Protein AF-A0A6I2QSF2-F1 (afdb_monomer_lite)

Foldseek 3Di:
DKAKAFEDACLQPQFPLLQLVVQRHQAYAYEQWECPPNIDGGPCRVRCLVNCVVNNRFYHYEYHALLSLVSSLVSVLVSLVLHFGLAAYEYEDEPVSCVPPDDALVSVQVSRLSNQVSVVVSQTQYAYEYEQVCVVPRHDCVSRLVHAYAYEDQDPDDPHPHDHQKYQNDQQDAGPRTHRGPVNHTGMMIGNDSSNVVCCVSCGRVNPDPDPPPPDDDPVRVVVVVVVDQAEAEEEAPVLVVLSVVVCVLNVHHYDYLQVLDPCVVVDDPRHAYEYEADDEDDSDPNDRDTHPPHQFYHYSVCSVVCSVPVVVGGDDD

Sequence (318 aa):
MKIVGVDVSKYNGYPDWEKAKQSGVQFAILRLGSGYNGGYVDKTFEYNYRECKKAGIGVGVYVASYLNISSEIDMTLKALKGKQLEYPVYFDIEDFSLGGRSYTNTQLTNYAVRYCSEVERAGYYVGIYSNKAFLDSRLYWERIKKYDIWIAHWNKGVNYAGKYGMHQYTNKGQWRGIPSTGEGGVDTNWCFVDYPGLMKKLELNGYKKPKEEVKGLTKMEEEKLLDEIKQTVVTYEDRDYDKAVKIAKQHRAVLVPAELNMDFGKMKRSKDTIIGIGDKTGKIEGENFGITGYCDYLVSADKVDEFLKDRSKFLRRK

Radius of gyration: 24.23 Å; chains: 1; bounding box: 55×54×69 Å

pLDDT: mean 85.92, std 16.32, range [33.22, 98.94]

Secondary structure (DSSP, 8-state):
--EEEEEE-GGG-S--HHHHHHTT--EEEEEEEE-GGG-EE-TTHHHHHHHHHHTT-EEEEEEE--S-HHHHHHHHHHHHTT---SS-EEEE-SHHHHTT----HHHHHHHHHHHHHHHHHTT--EEEEEEHHHHHHTS-HHHHTTSEEEEE-SSSS---SS--SEEEEEEEE--TT----TTSSEEEEEE-S-HHHHHHHHT-TT-SPPP----PPPHHHHHHHHHH---EEEEE-GGGHHHHHHHHHHHTPEEEEGGG---HHHH--TT-EEEEESS-EE---TT---EETT-SEEE-GGGHHHHHH-GGGGBPP-

Structure (mmCIF, N/CA/C/O backbone):
data_AF-A0A6I2QSF2-F1
#
_entry.id   AF-A0A6I2QSF2-F1
#
loop_
_atom_site.group_PDB
_atom_site.id
_atom_site.type_symbol
_atom_site.label_atom_id
_atom_site.label_alt_id
_atom_site.label_comp_id
_atom_site.label_asym_id
_atom_site.label_entity_id
_atom_site.label_seq_id
_atom_site.pdbx_PDB_ins_code
_atom_site.Cartn_x
_atom_site.Cartn_y
_atom_site.Cartn_z
_atom_site.occupancy
_atom_site.B_iso_or_equiv
_atom_site.auth_seq_id
_atom_site.auth_comp_id
_atom_site.auth_asym_id
_atom_site.auth_atom_id
_atom_site.pdbx_PDB_model_num
ATOM 1 N N . MET A 1 1 ? 1.579 -22.281 -3.887 1.00 60.62 1 MET A N 1
ATOM 2 C CA . MET A 1 1 ? 1.485 -21.995 -5.337 1.00 60.62 1 MET A CA 1
ATOM 3 C C . MET A 1 1 ? 2.172 -20.664 -5.588 1.00 60.62 1 MET A C 1
ATOM 5 O O . MET A 1 1 ? 2.011 -19.777 -4.765 1.00 60.62 1 MET A O 1
ATOM 9 N N . LYS A 1 2 ? 2.979 -20.544 -6.646 1.00 82.88 2 LYS A N 1
ATOM 10 C CA . LYS A 1 2 ? 3.700 -19.312 -6.994 1.00 82.88 2 LYS A CA 1
ATOM 11 C C . LYS A 1 2 ? 2.969 -18.647 -8.153 1.00 82.88 2 LYS A C 1
ATOM 13 O O . LYS A 1 2 ? 2.933 -19.212 -9.241 1.00 82.88 2 LYS A O 1
ATOM 18 N N . ILE A 1 3 ? 2.360 -17.495 -7.902 1.00 95.06 3 ILE A N 1
ATOM 19 C CA . ILE A 1 3 ? 1.566 -16.763 -8.895 1.00 95.06 3 ILE A CA 1
ATOM 20 C C . ILE A 1 3 ? 2.392 -15.584 -9.402 1.00 95.06 3 ILE A C 1
ATOM 22 O O . ILE A 1 3 ? 3.096 -14.949 -8.617 1.00 95.06 3 ILE A O 1
ATOM 26 N N . VAL A 1 4 ? 2.315 -15.301 -10.702 1.00 97.88 4 VAL A N 1
ATOM 27 C CA . VAL A 1 4 ? 3.026 -14.178 -11.323 1.00 97.88 4 VAL A CA 1
ATOM 28 C C . VAL A 1 4 ? 2.064 -13.030 -11.595 1.00 97.88 4 VAL A C 1
ATOM 30 O O . VAL A 1 4 ? 0.967 -13.235 -12.120 1.00 97.88 4 VAL A O 1
ATOM 33 N N . GLY A 1 5 ? 2.487 -11.824 -11.246 1.00 98.50 5 GLY A N 1
ATOM 34 C CA . GLY A 1 5 ? 1.760 -10.596 -11.519 1.00 98.50 5 GLY A CA 1
ATOM 35 C C . GLY A 1 5 ? 2.712 -9.449 -11.797 1.00 98.50 5 GLY A C 1
ATOM 36 O O . GLY A 1 5 ? 3.932 -9.620 -11.791 1.00 98.50 5 GLY A O 1
ATOM 37 N N . VAL A 1 6 ? 2.140 -8.281 -12.036 1.00 98.88 6 VAL A N 1
ATOM 38 C CA . VAL A 1 6 ? 2.878 -7.051 -12.334 1.00 98.88 6 VAL A CA 1
ATOM 39 C C . VAL A 1 6 ? 2.450 -5.941 -11.394 1.00 98.88 6 VAL A C 1
ATOM 41 O O . VAL A 1 6 ? 1.387 -6.017 -10.778 1.00 98.88 6 VAL A O 1
ATOM 44 N N . ASP A 1 7 ? 3.249 -4.898 -11.302 1.00 98.88 7 ASP A N 1
ATOM 45 C CA . ASP A 1 7 ? 2.798 -3.621 -10.778 1.00 98.88 7 ASP A CA 1
ATOM 46 C C . ASP A 1 7 ? 3.029 -2.532 -11.820 1.00 98.88 7 ASP A C 1
ATOM 48 O O . ASP A 1 7 ? 3.977 -2.579 -12.602 1.00 98.88 7 ASP A O 1
ATOM 52 N N . VAL A 1 8 ? 2.056 -1.628 -11.945 1.00 98.81 8 VAL A N 1
ATOM 53 C CA . VAL A 1 8 ? 2.030 -0.651 -13.038 1.00 98.81 8 VAL A CA 1
ATOM 54 C C . VAL A 1 8 ? 1.534 0.704 -12.570 1.00 98.81 8 VAL A C 1
ATOM 56 O O . VAL A 1 8 ? 0.783 0.833 -11.601 1.00 98.81 8 VAL A O 1
ATOM 59 N N . SER A 1 9 ? 1.923 1.733 -13.310 1.00 98.56 9 SER A N 1
ATOM 60 C CA . SER A 1 9 ? 1.520 3.116 -13.073 1.00 98.56 9 SER A CA 1
ATOM 61 C C . SER A 1 9 ? 1.310 3.861 -14.391 1.00 98.56 9 SER A C 1
ATOM 63 O O . SER A 1 9 ? 1.404 3.273 -15.471 1.00 98.56 9 SER A O 1
ATOM 65 N N . LYS A 1 10 ? 1.144 5.191 -14.325 1.00 98.25 10 LYS A N 1
ATOM 66 C CA . LYS A 1 10 ? 1.130 6.050 -15.520 1.00 98.25 10 LYS A CA 1
ATOM 67 C C . LYS A 1 10 ? 2.315 5.852 -16.469 1.00 98.25 10 LYS A C 1
ATOM 69 O O . LYS A 1 10 ? 2.206 6.225 -17.634 1.00 98.25 10 LYS A O 1
ATOM 74 N N . TYR A 1 11 ? 3.440 5.325 -15.981 1.00 98.19 11 TYR A N 1
ATOM 75 C CA . TYR A 1 11 ? 4.639 5.095 -16.787 1.00 98.19 11 TYR A CA 1
ATOM 76 C C . TYR A 1 11 ? 4.518 3.891 -17.727 1.00 98.19 11 TYR A C 1
ATOM 78 O O . TYR A 1 11 ? 5.253 3.825 -18.705 1.00 98.19 11 TYR A O 1
ATOM 86 N N . ASN A 1 12 ? 3.558 2.995 -17.489 1.00 98.50 12 ASN A N 1
ATOM 87 C CA . ASN A 1 12 ? 3.233 1.881 -18.382 1.00 98.50 12 ASN A CA 1
ATOM 88 C C . ASN A 1 12 ? 2.137 2.250 -19.401 1.00 98.50 12 ASN A C 1
ATOM 90 O O . ASN A 1 12 ? 1.711 1.409 -20.187 1.00 98.50 12 ASN A O 1
ATOM 94 N N . GLY A 1 13 ? 1.652 3.498 -19.398 1.00 97.69 13 GLY A N 1
ATOM 95 C CA . GLY A 1 13 ? 0.603 3.960 -20.306 1.00 97.69 13 GLY A CA 1
ATOM 96 C C . GLY A 1 13 ? -0.742 3.269 -20.063 1.00 97.69 13 GLY A C 1
ATOM 97 O O . GLY A 1 13 ? -1.233 3.242 -18.937 1.00 97.69 13 GLY A O 1
ATOM 98 N N . TYR A 1 14 ? -1.345 2.744 -21.131 1.00 98.25 14 TYR A N 1
ATOM 99 C CA . TYR A 1 14 ? -2.642 2.062 -21.111 1.00 98.25 14 TYR A CA 1
ATOM 100 C C . TYR A 1 14 ? -2.475 0.614 -21.601 1.00 98.25 14 TYR A C 1
ATOM 102 O O . TYR A 1 14 ? -2.535 0.377 -22.810 1.00 98.25 14 TYR A O 1
ATOM 110 N N . PRO A 1 15 ? -2.202 -0.344 -20.696 1.00 98.56 15 PRO A N 1
ATOM 111 C CA . PRO A 1 15 ? -2.007 -1.743 -21.054 1.00 98.56 15 PRO A CA 1
ATOM 112 C C . PRO A 1 15 ? -3.254 -2.414 -21.643 1.00 98.56 15 PRO A C 1
ATOM 114 O O . PRO A 1 15 ? -4.373 -2.204 -21.183 1.00 98.56 15 PRO A O 1
ATOM 117 N N . ASP A 1 16 ? -3.038 -3.305 -22.607 1.00 98.69 16 ASP A N 1
ATOM 118 C CA . ASP A 1 16 ? -4.024 -4.279 -23.076 1.00 98.69 16 ASP A CA 1
ATOM 119 C C . ASP A 1 16 ? -4.045 -5.471 -22.106 1.00 98.69 16 ASP A C 1
ATOM 121 O O . ASP A 1 16 ? -3.240 -6.405 -22.199 1.00 98.69 16 ASP A O 1
ATOM 125 N N . TRP A 1 17 ? -4.949 -5.400 -21.130 1.00 98.69 17 TRP A N 1
ATOM 126 C CA . TRP A 1 17 ? -5.026 -6.362 -20.033 1.00 98.69 17 TRP A CA 1
ATOM 127 C C . TRP A 1 17 ? -5.503 -7.757 -20.454 1.00 98.69 17 TRP A C 1
ATOM 129 O O . TRP A 1 17 ? -5.126 -8.739 -19.815 1.00 98.69 17 TRP A O 1
ATOM 139 N N . GLU A 1 18 ? -6.242 -7.879 -21.558 1.00 98.44 18 GLU A N 1
ATOM 140 C CA . GLU A 1 18 ? -6.610 -9.182 -22.128 1.00 98.44 18 GLU A CA 1
ATOM 141 C C . GLU A 1 18 ? -5.374 -9.894 -22.686 1.00 98.44 18 GLU A C 1
ATOM 143 O O . GLU A 1 18 ? -5.120 -11.063 -22.379 1.00 98.44 18 GLU A O 1
ATOM 148 N N . LYS A 1 19 ? -4.531 -9.176 -23.443 1.00 98.56 19 LYS A N 1
ATOM 149 C CA . LYS A 1 19 ? -3.238 -9.719 -23.892 1.00 98.56 19 LYS A CA 1
ATOM 150 C C . LYS A 1 19 ? -2.309 -10.018 -22.718 1.00 98.56 19 LYS A C 1
ATOM 152 O O . LYS A 1 19 ? -1.636 -11.052 -22.733 1.00 98.56 19 LYS A O 1
ATOM 157 N N . ALA A 1 20 ? -2.306 -9.167 -21.691 1.00 98.50 20 ALA A N 1
ATOM 158 C CA . ALA A 1 20 ? -1.519 -9.399 -20.484 1.00 98.50 20 ALA A CA 1
ATOM 159 C C . ALA A 1 20 ? -1.943 -10.701 -19.790 1.00 98.50 20 ALA A C 1
ATOM 161 O O . ALA A 1 20 ? -1.090 -11.548 -19.502 1.00 98.50 20 ALA A O 1
ATOM 162 N N . LYS A 1 21 ? -3.254 -10.916 -19.613 1.00 98.25 21 LYS A N 1
ATOM 163 C CA . LYS A 1 21 ? -3.820 -12.153 -19.060 1.00 98.25 21 LYS A CA 1
ATOM 164 C C . LYS A 1 21 ? -3.386 -13.376 -19.863 1.00 98.25 21 LYS A C 1
ATOM 166 O O . LYS A 1 21 ? -2.877 -14.335 -19.288 1.00 98.25 21 LYS A O 1
ATOM 171 N N . GLN A 1 22 ? -3.526 -13.319 -21.189 1.00 98.06 22 GLN A N 1
ATOM 172 C CA . GLN A 1 22 ? -3.119 -14.397 -22.099 1.00 98.06 22 GLN A CA 1
ATOM 173 C C . GLN A 1 22 ? -1.613 -14.683 -22.038 1.00 98.06 22 GLN A C 1
ATOM 175 O O . GLN A 1 22 ? -1.192 -15.815 -22.259 1.00 98.06 22 GLN A O 1
ATOM 180 N N . SER A 1 23 ? -0.796 -13.677 -21.715 1.00 97.06 23 SER A N 1
ATOM 181 C CA . SER A 1 23 ? 0.648 -13.844 -21.529 1.00 97.06 23 SER A CA 1
ATOM 182 C C . SER A 1 23 ? 1.053 -14.410 -20.163 1.00 97.06 23 SER A C 1
ATOM 184 O O . SER A 1 23 ? 2.227 -14.704 -19.967 1.00 97.06 23 SER A O 1
ATOM 186 N N . GLY A 1 24 ? 0.102 -14.609 -19.241 1.00 97.12 24 GLY A N 1
ATOM 187 C CA . GLY A 1 24 ? 0.328 -15.248 -17.941 1.00 97.12 24 GLY A CA 1
ATOM 188 C C . GLY A 1 24 ? 0.254 -14.316 -16.728 1.00 97.12 24 GLY A C 1
ATOM 189 O O . GLY A 1 24 ? 0.499 -14.774 -15.609 1.00 97.12 24 GLY A O 1
ATOM 190 N N . VAL A 1 25 ? -0.104 -13.039 -16.909 1.00 98.44 25 VAL A N 1
ATOM 191 C CA . VAL A 1 25 ? -0.331 -12.105 -15.792 1.00 98.44 25 VAL A CA 1
ATOM 192 C C . VAL A 1 25 ? -1.600 -12.505 -15.038 1.00 98.44 25 VAL A C 1
ATOM 194 O O . VAL A 1 25 ? -2.690 -12.542 -15.608 1.00 98.44 25 VAL A O 1
ATOM 197 N N . GLN A 1 26 ? -1.480 -12.812 -13.745 1.00 98.50 26 GLN A N 1
ATOM 198 C CA . GLN A 1 26 ? -2.606 -13.292 -12.931 1.00 98.50 26 GLN A CA 1
ATOM 199 C C . GLN A 1 26 ? -3.158 -12.231 -11.973 1.00 98.50 26 GLN A C 1
ATOM 201 O O . GLN A 1 26 ? -4.352 -12.254 -11.666 1.00 98.50 26 GLN A O 1
ATOM 206 N N . PHE A 1 27 ? -2.319 -11.289 -11.545 1.00 98.81 27 PHE A N 1
ATOM 207 C CA . PHE A 1 27 ? -2.711 -10.142 -10.729 1.00 98.81 27 PHE A CA 1
ATOM 208 C C . PHE A 1 27 ? -1.936 -8.886 -11.123 1.00 98.81 27 PHE A C 1
ATOM 210 O O . PHE A 1 27 ? -0.876 -8.974 -11.750 1.00 98.81 27 PHE A O 1
ATOM 217 N N . ALA A 1 28 ? -2.461 -7.732 -10.720 1.00 98.88 28 ALA A N 1
ATOM 218 C CA . ALA A 1 28 ? -1.808 -6.445 -10.874 1.00 98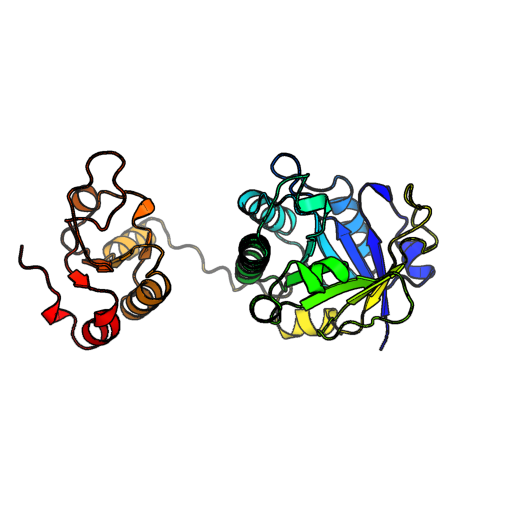.88 28 ALA A CA 1
ATOM 219 C C . ALA A 1 28 ? -1.921 -5.609 -9.592 1.00 98.88 28 ALA A C 1
ATOM 221 O O . ALA A 1 28 ? -3.019 -5.456 -9.050 1.00 98.88 28 ALA A O 1
ATOM 222 N N . ILE A 1 29 ? -0.802 -5.046 -9.127 1.00 98.94 29 ILE A N 1
ATOM 223 C CA . ILE A 1 29 ? -0.794 -4.016 -8.080 1.00 98.94 29 ILE A CA 1
ATOM 224 C C . ILE A 1 29 ? -0.691 -2.652 -8.764 1.00 98.94 29 ILE A C 1
ATOM 226 O O . ILE A 1 29 ? 0.321 -2.294 -9.357 1.00 98.94 29 ILE A O 1
ATOM 230 N N . LEU A 1 30 ? -1.789 -1.905 -8.766 1.00 98.94 30 LEU A N 1
ATOM 231 C CA . LEU A 1 30 ? -1.917 -0.675 -9.542 1.00 98.94 30 LEU A CA 1
ATOM 232 C C . LEU A 1 30 ? -1.499 0.529 -8.705 1.00 98.94 30 LEU A C 1
ATOM 234 O O . LEU A 1 30 ? -1.946 0.658 -7.564 1.00 98.94 30 LEU A O 1
ATOM 238 N N . ARG A 1 31 ? -0.737 1.473 -9.264 1.00 98.88 31 ARG A N 1
ATOM 239 C CA . ARG A 1 31 ? -0.550 2.749 -8.570 1.00 98.88 31 ARG A CA 1
ATOM 240 C C . ARG A 1 31 ? -1.895 3.448 -8.461 1.00 98.88 31 ARG A C 1
ATOM 242 O O . ARG A 1 31 ? -2.446 3.878 -9.471 1.00 98.88 31 ARG A O 1
ATOM 249 N N . LEU A 1 32 ? -2.405 3.581 -7.241 1.00 98.88 32 LEU A N 1
ATOM 250 C CA . LEU A 1 32 ? -3.598 4.369 -6.957 1.00 98.88 32 LEU A CA 1
ATOM 251 C C . LEU A 1 32 ? -3.277 5.850 -7.065 1.00 98.88 32 LEU A C 1
ATOM 253 O O . LEU A 1 32 ? -4.036 6.617 -7.647 1.00 98.88 32 LEU A O 1
ATOM 257 N N . GLY A 1 33 ? -2.132 6.254 -6.527 1.00 98.50 33 GLY A N 1
ATOM 258 C CA . GLY A 1 33 ? -1.722 7.644 -6.507 1.00 98.50 33 GLY A CA 1
ATOM 259 C C . GLY A 1 33 ? -0.326 7.834 -5.946 1.00 98.50 33 GLY A C 1
ATOM 260 O O . GLY A 1 33 ? 0.394 6.877 -5.656 1.00 98.50 33 GLY A O 1
ATOM 261 N N . SER A 1 34 ? 0.056 9.094 -5.808 1.00 98.00 34 SER A N 1
ATOM 262 C CA . SER A 1 34 ? 1.312 9.497 -5.193 1.00 98.00 34 SER A CA 1
ATOM 263 C C . SER A 1 34 ? 1.060 10.625 -4.213 1.00 98.00 34 SER A C 1
ATOM 265 O O . SER A 1 34 ? 0.278 11.520 -4.508 1.00 98.00 34 SER A O 1
ATOM 267 N N . GLY A 1 35 ? 1.764 10.609 -3.083 1.00 94.56 35 GLY A N 1
ATOM 268 C CA . GLY A 1 35 ? 1.745 11.688 -2.097 1.00 94.56 35 GLY A CA 1
ATOM 269 C C . GLY A 1 35 ? 2.480 12.959 -2.514 1.00 94.56 35 GLY A C 1
ATOM 270 O O . GLY A 1 35 ? 2.508 13.928 -1.756 1.00 94.56 35 GLY A O 1
ATOM 271 N N . TYR A 1 36 ? 3.115 12.976 -3.687 1.00 93.12 36 TYR A N 1
ATOM 272 C CA . TYR A 1 36 ? 3.864 14.131 -4.172 1.00 93.12 36 TYR A CA 1
ATOM 273 C C . TYR A 1 36 ? 2.970 15.378 -4.294 1.00 93.12 36 TYR A C 1
ATOM 275 O O . TYR A 1 36 ? 1.814 15.278 -4.704 1.00 93.12 36 TYR A O 1
ATOM 283 N N . ASN A 1 37 ? 3.507 16.551 -3.933 1.00 88.00 37 ASN A N 1
ATOM 284 C CA . ASN A 1 37 ? 2.804 17.844 -3.936 1.00 88.00 37 ASN A CA 1
ATOM 285 C C . ASN A 1 37 ? 1.415 17.820 -3.269 1.00 88.00 37 ASN A C 1
ATOM 287 O O . ASN A 1 37 ? 0.465 18.412 -3.772 1.00 88.00 37 ASN A O 1
ATOM 291 N N . GLY A 1 38 ? 1.293 17.131 -2.133 1.00 80.62 38 GLY A N 1
ATOM 292 C CA . GLY A 1 38 ? 0.043 17.083 -1.373 1.00 80.62 38 GLY A CA 1
ATOM 293 C C . GLY A 1 38 ? -0.922 15.977 -1.798 1.00 80.62 38 GLY A C 1
ATOM 294 O O . GLY A 1 38 ? -1.955 15.833 -1.155 1.00 80.62 38 GLY A O 1
ATOM 295 N N . GLY A 1 39 ? -0.570 15.137 -2.772 1.00 91.25 39 GLY A N 1
ATOM 296 C CA . GLY A 1 39 ? -1.334 13.937 -3.112 1.00 91.25 39 GLY A CA 1
ATOM 297 C C . GLY A 1 39 ? -2.140 14.063 -4.404 1.00 91.25 39 GLY A C 1
ATOM 298 O O . GLY A 1 39 ? -2.865 15.034 -4.603 1.00 91.25 39 GLY A O 1
ATOM 299 N N . TYR A 1 40 ? -2.048 13.062 -5.281 1.00 96.31 40 TYR A N 1
ATOM 300 C CA . TYR A 1 40 ? -2.887 12.951 -6.476 1.00 96.31 40 TYR A CA 1
ATOM 301 C C . TYR A 1 40 ? -3.118 11.495 -6.897 1.00 96.31 40 TYR A C 1
ATOM 303 O O . TYR A 1 40 ? -2.231 10.645 -6.781 1.00 96.31 40 TYR A O 1
ATOM 311 N N . VAL A 1 41 ? -4.302 11.224 -7.454 1.00 98.44 41 VAL A N 1
ATOM 312 C CA . VAL A 1 41 ? -4.648 9.921 -8.044 1.00 98.44 41 VAL A CA 1
ATOM 313 C C . VAL A 1 41 ? -3.903 9.745 -9.367 1.00 98.44 41 VAL A C 1
ATOM 315 O O . VAL A 1 41 ? -3.848 10.661 -10.192 1.00 98.44 41 VAL A O 1
ATOM 318 N N . ASP A 1 42 ? -3.313 8.572 -9.586 1.00 98.69 42 ASP A N 1
ATOM 319 C CA . ASP A 1 42 ? -2.629 8.258 -10.837 1.00 98.69 42 ASP A CA 1
ATOM 320 C C . ASP A 1 42 ? -3.632 8.292 -11.998 1.00 98.69 42 ASP A C 1
ATOM 322 O O . ASP A 1 42 ? -4.663 7.622 -11.972 1.00 98.69 42 ASP A O 1
ATOM 326 N N . LYS A 1 43 ? -3.316 9.051 -13.053 1.00 98.44 43 LYS A N 1
ATOM 327 C CA . LYS A 1 43 ? -4.205 9.242 -14.212 1.00 98.44 43 LYS A CA 1
ATOM 328 C C . LYS A 1 43 ? -4.618 7.943 -14.921 1.00 98.44 43 LYS A C 1
ATOM 330 O O . LYS A 1 43 ? -5.590 7.946 -15.666 1.00 98.44 43 LYS A O 1
ATOM 335 N N . THR A 1 44 ? -3.876 6.852 -14.727 1.00 98.56 44 THR A N 1
ATOM 336 C CA . THR A 1 44 ? -4.162 5.537 -15.320 1.00 98.56 44 THR A CA 1
ATOM 337 C C . THR A 1 44 ? -4.883 4.587 -14.367 1.00 98.56 44 THR A C 1
ATOM 339 O O . THR A 1 44 ? -5.345 3.538 -14.813 1.00 98.56 44 THR A O 1
ATOM 342 N N . PHE A 1 45 ? -5.031 4.942 -13.084 1.00 98.81 45 PHE A N 1
ATOM 343 C CA . PHE A 1 45 ? -5.600 4.068 -12.056 1.00 98.81 45 PHE A CA 1
ATOM 344 C C . PHE A 1 45 ? -6.991 3.549 -12.432 1.00 98.81 45 PHE A C 1
ATOM 346 O O . PHE A 1 45 ? -7.203 2.341 -12.457 1.00 98.81 45 PHE A O 1
ATOM 353 N N . GLU A 1 46 ? -7.922 4.437 -12.789 1.00 98.69 46 GLU A N 1
ATOM 354 C CA . GLU A 1 46 ? -9.305 4.049 -13.105 1.00 98.69 46 GLU A CA 1
ATOM 355 C C . GLU A 1 46 ? -9.409 3.175 -14.358 1.00 98.69 46 GLU A C 1
ATOM 357 O O . GLU A 1 46 ? -10.196 2.227 -14.399 1.00 98.69 46 GLU A O 1
ATOM 362 N N . TYR A 1 47 ? -8.590 3.463 -15.375 1.00 98.81 47 TYR A N 1
ATOM 363 C CA . TYR A 1 47 ? -8.497 2.614 -16.560 1.00 98.81 47 TYR A CA 1
ATOM 364 C C . TYR A 1 47 ? -7.995 1.221 -16.179 1.00 98.81 47 TYR A C 1
ATOM 366 O O . TYR A 1 47 ? -8.667 0.231 -16.458 1.00 98.81 47 TYR A O 1
ATOM 374 N N . ASN A 1 48 ? -6.851 1.148 -15.496 1.00 98.88 48 ASN A N 1
ATOM 375 C CA . ASN A 1 48 ? -6.230 -0.118 -15.129 1.00 98.88 48 ASN A CA 1
ATOM 376 C C . ASN A 1 48 ? -7.126 -0.934 -14.201 1.00 98.88 48 ASN A C 1
ATOM 378 O O . ASN A 1 48 ? -7.272 -2.133 -14.401 1.00 98.88 48 ASN A O 1
ATOM 382 N N . TYR A 1 49 ? -7.775 -0.286 -13.232 1.00 98.88 49 TYR A N 1
ATOM 383 C CA . TYR A 1 49 ? -8.735 -0.937 -12.353 1.00 98.88 49 TYR A CA 1
ATOM 384 C C . TYR A 1 49 ? -9.839 -1.593 -13.183 1.00 98.88 49 TYR A C 1
ATOM 386 O O . TYR A 1 49 ? -10.006 -2.808 -13.133 1.00 98.88 49 TYR A O 1
ATOM 394 N N . ARG A 1 50 ? -10.555 -0.814 -14.002 1.00 98.75 50 ARG A N 1
ATOM 395 C CA . ARG A 1 50 ? -11.680 -1.318 -14.798 1.00 98.75 50 ARG A CA 1
ATOM 396 C C . ARG A 1 50 ? -11.264 -2.445 -15.747 1.00 98.75 50 ARG A C 1
ATOM 398 O O . ARG A 1 50 ? -11.939 -3.472 -15.789 1.00 98.75 50 ARG A O 1
ATOM 405 N N . GLU A 1 51 ? -10.177 -2.269 -16.494 1.00 98.81 51 GLU A N 1
ATOM 406 C CA . GLU A 1 51 ? -9.752 -3.251 -17.497 1.00 98.81 51 GLU A CA 1
ATOM 407 C C . GLU A 1 51 ? -9.163 -4.523 -16.864 1.00 98.81 51 GLU A C 1
ATOM 409 O O . GLU A 1 51 ? -9.455 -5.616 -17.344 1.00 98.81 51 GLU A O 1
ATOM 414 N N . CYS A 1 52 ? -8.447 -4.436 -15.734 1.00 98.81 52 CYS A N 1
ATOM 415 C CA . CYS A 1 52 ? -8.051 -5.628 -14.972 1.00 98.81 52 CYS A CA 1
ATOM 416 C C . CYS A 1 52 ? -9.269 -6.418 -14.488 1.00 98.81 52 CYS A C 1
ATOM 418 O O . CYS A 1 52 ? -9.312 -7.641 -14.641 1.00 98.81 52 CYS A O 1
ATOM 420 N 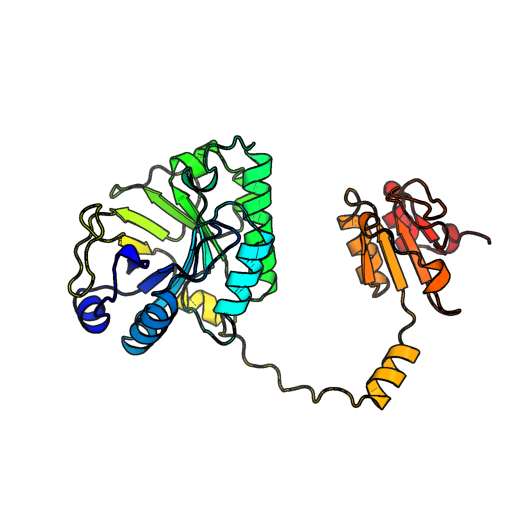N . LYS A 1 53 ? -10.274 -5.730 -13.918 1.00 98.50 53 LYS A N 1
ATOM 421 C CA . LYS A 1 53 ? -11.508 -6.381 -13.454 1.00 98.50 53 LYS A CA 1
ATOM 422 C C . LYS A 1 53 ? -12.225 -7.083 -14.608 1.00 98.50 53 LYS A C 1
ATOM 424 O O . LYS A 1 53 ? -12.677 -8.210 -14.426 1.00 98.50 53 LYS A O 1
ATOM 429 N N . LYS A 1 54 ? -12.282 -6.452 -15.786 1.00 98.50 54 LYS A N 1
ATOM 430 C CA . LYS A 1 54 ? -12.871 -7.027 -17.003 1.00 98.50 54 LYS A CA 1
ATOM 431 C C . LYS A 1 54 ? -12.119 -8.276 -17.484 1.00 98.50 54 LYS A C 1
ATOM 433 O O . LYS A 1 54 ? -12.764 -9.280 -17.759 1.00 98.50 54 LYS A O 1
ATOM 438 N N . ALA A 1 55 ? -10.787 -8.239 -17.487 1.00 98.25 55 ALA A N 1
ATOM 439 C CA . ALA A 1 55 ? -9.928 -9.353 -17.903 1.00 98.25 55 ALA A CA 1
ATOM 440 C C . ALA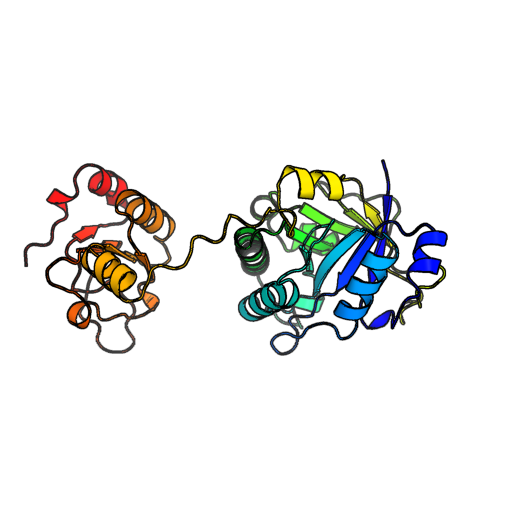 A 1 55 ? -9.794 -10.479 -16.852 1.00 98.25 55 ALA A C 1
ATOM 442 O O . ALA A 1 55 ? -9.044 -11.442 -17.040 1.00 98.25 55 ALA A O 1
ATOM 443 N N . GLY A 1 56 ? -10.464 -10.363 -15.697 1.00 97.88 56 GLY A N 1
ATOM 444 C CA . GLY A 1 56 ? -10.343 -11.333 -14.605 1.00 97.88 56 GLY A CA 1
ATOM 445 C C . GLY A 1 56 ? -8.927 -11.403 -14.016 1.00 97.88 56 GLY A C 1
ATOM 446 O O . GLY A 1 56 ? -8.455 -12.480 -13.631 1.00 97.88 56 GLY A O 1
ATOM 447 N N . ILE A 1 57 ? -8.215 -10.275 -13.994 1.00 98.69 57 ILE A N 1
ATOM 448 C CA . ILE A 1 57 ? -6.931 -10.103 -13.307 1.00 98.69 57 ILE A CA 1
ATOM 449 C C . ILE A 1 57 ? -7.225 -9.584 -11.900 1.00 98.69 57 ILE A C 1
ATOM 451 O O . ILE A 1 57 ? -7.946 -8.600 -11.735 1.00 98.69 57 ILE A O 1
ATOM 455 N N . GLY A 1 58 ? -6.684 -10.251 -10.877 1.00 98.50 58 GLY A N 1
ATOM 456 C CA . GLY A 1 58 ? -6.871 -9.815 -9.493 1.00 98.50 58 GLY A CA 1
ATOM 457 C C . GLY A 1 58 ? -6.198 -8.467 -9.242 1.00 98.50 58 GLY A C 1
ATOM 458 O O . GLY A 1 58 ? -5.072 -8.253 -9.687 1.00 98.50 58 GLY A O 1
ATOM 459 N N . VAL A 1 59 ? -6.878 -7.563 -8.536 1.00 98.88 59 VAL A N 1
ATOM 460 C CA . VAL A 1 59 ? -6.397 -6.185 -8.354 1.00 98.88 59 VAL A CA 1
ATOM 461 C C . VAL A 1 59 ? -5.999 -5.913 -6.911 1.00 98.88 59 VAL A C 1
ATOM 463 O O . VAL A 1 59 ? -6.779 -6.161 -5.993 1.00 98.88 59 VAL A O 1
ATOM 466 N N . GLY A 1 60 ? -4.805 -5.358 -6.731 1.00 98.88 60 GLY A N 1
ATOM 467 C CA . GLY A 1 60 ? -4.378 -4.636 -5.532 1.00 98.88 60 GLY A CA 1
ATOM 468 C C . GLY A 1 60 ? -3.925 -3.239 -5.919 1.00 98.88 60 GLY A C 1
ATOM 469 O O . GLY A 1 60 ? -3.928 -2.886 -7.102 1.00 98.88 60 GLY A O 1
ATOM 470 N N . VAL A 1 61 ? -3.536 -2.432 -4.938 1.00 98.94 61 VAL A N 1
ATOM 471 C CA . VAL A 1 61 ? -3.085 -1.064 -5.216 1.00 98.94 61 VAL A CA 1
ATOM 472 C C . VAL A 1 61 ? -1.898 -0.662 -4.362 1.00 98.94 61 VAL A C 1
ATOM 474 O O . VAL A 1 61 ? -1.683 -1.242 -3.303 1.00 98.94 61 VAL A O 1
ATOM 477 N N . TYR A 1 62 ? -1.170 0.367 -4.786 1.00 98.94 62 TYR A N 1
ATOM 478 C CA . TYR A 1 62 ? -0.162 1.021 -3.959 1.00 98.94 62 TYR A CA 1
ATOM 479 C C . TYR A 1 62 ? -0.246 2.548 -4.023 1.00 98.94 62 TYR A C 1
ATOM 481 O O . TYR A 1 62 ? -0.736 3.121 -5.003 1.00 98.94 62 TYR A O 1
ATOM 489 N N . VAL A 1 63 ? 0.251 3.207 -2.977 1.00 98.81 63 VAL A N 1
ATOM 490 C CA . VAL A 1 63 ? 0.449 4.661 -2.931 1.00 98.81 63 VAL A CA 1
ATOM 491 C C . VAL A 1 63 ? 1.927 4.965 -2.781 1.00 98.81 63 VAL A C 1
ATOM 493 O O . VAL A 1 63 ? 2.502 4.661 -1.740 1.00 98.81 63 VAL A O 1
ATOM 496 N N . ALA A 1 64 ? 2.506 5.603 -3.802 1.00 98.62 64 ALA A N 1
ATOM 497 C CA . ALA A 1 64 ? 3.889 6.074 -3.784 1.00 98.62 64 ALA A CA 1
ATOM 498 C C . ALA A 1 64 ? 4.016 7.260 -2.817 1.00 98.62 64 ALA A C 1
ATOM 500 O O . ALA A 1 64 ? 3.635 8.393 -3.156 1.00 98.62 64 ALA A O 1
ATOM 501 N N . SER A 1 65 ? 4.495 6.998 -1.602 1.00 98.25 65 SER A N 1
ATOM 502 C CA . SER A 1 65 ? 4.465 7.967 -0.509 1.00 98.25 65 SER A CA 1
ATOM 503 C C . SER A 1 65 ? 5.556 9.024 -0.640 1.00 98.25 65 SER A C 1
ATOM 505 O O . SER A 1 65 ? 6.708 8.726 -0.947 1.00 98.25 65 SER A O 1
ATOM 507 N N . TYR A 1 66 ? 5.196 10.269 -0.336 1.00 96.62 66 TYR A N 1
ATOM 508 C CA . TYR A 1 66 ? 6.132 11.373 -0.081 1.00 96.62 66 TYR A CA 1
ATOM 509 C C . TYR A 1 66 ? 6.012 11.870 1.369 1.00 96.62 66 TYR A C 1
ATOM 511 O O . TYR A 1 66 ? 6.418 12.991 1.701 1.00 96.62 66 TYR A O 1
ATOM 519 N N . LEU A 1 67 ? 5.472 11.007 2.238 1.00 93.19 67 LEU A N 1
ATOM 520 C CA . LEU A 1 67 ? 5.236 11.225 3.662 1.00 93.19 67 LEU A CA 1
ATOM 521 C C . LEU A 1 67 ? 4.224 12.345 3.956 1.00 93.19 67 LEU A C 1
ATOM 523 O O . LEU A 1 67 ? 4.194 12.888 5.061 1.00 93.19 67 LEU A O 1
ATOM 527 N N . ASN A 1 68 ? 3.336 12.648 3.003 1.00 90.50 68 ASN A N 1
ATOM 528 C CA . ASN A 1 68 ? 2.189 13.539 3.200 1.00 90.50 68 ASN A CA 1
ATOM 529 C C . ASN A 1 68 ? 0.994 12.732 3.732 1.00 90.50 68 ASN A C 1
ATOM 531 O O . ASN A 1 68 ? -0.078 12.680 3.135 1.00 90.50 68 ASN A O 1
ATOM 535 N N . ILE A 1 69 ? 1.200 12.058 4.867 1.00 89.94 69 ILE A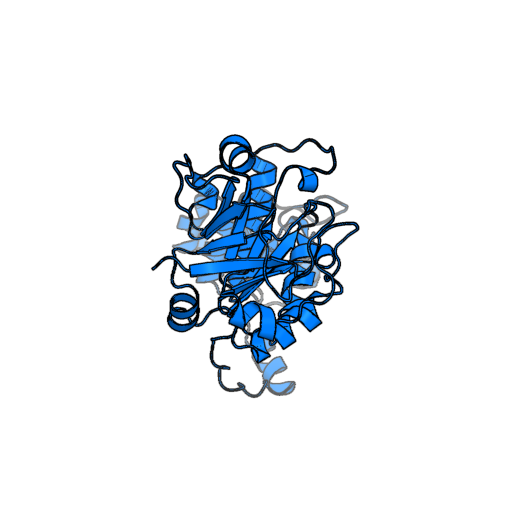 N 1
ATOM 536 C CA . ILE A 1 69 ? 0.375 10.919 5.300 1.00 89.94 69 ILE A CA 1
ATOM 537 C C . ILE A 1 69 ? -1.122 11.232 5.380 1.00 89.94 69 ILE A C 1
ATOM 539 O O . ILE A 1 69 ? -1.932 10.416 4.954 1.00 89.94 69 ILE A O 1
ATOM 543 N N . SER A 1 70 ? -1.512 12.407 5.884 1.00 86.00 70 SER A N 1
ATOM 544 C CA . SER A 1 70 ? -2.933 12.772 5.979 1.00 86.00 70 SER A CA 1
ATOM 545 C C . SER A 1 70 ? -3.615 12.826 4.605 1.00 86.00 70 SER A C 1
ATOM 547 O O . SER A 1 70 ? -4.717 12.302 4.456 1.00 86.00 70 SER A O 1
ATOM 549 N N . SER A 1 71 ? -2.973 13.434 3.602 1.00 89.38 71 SER A N 1
ATOM 550 C CA . SER A 1 71 ? -3.559 13.546 2.264 1.00 89.38 71 SER A CA 1
ATOM 551 C C . SER A 1 71 ? -3.446 12.247 1.473 1.00 89.38 71 SER A C 1
ATOM 553 O O . SER A 1 71 ? -4.352 11.914 0.715 1.00 89.38 71 SER A O 1
ATOM 555 N N . GLU A 1 72 ? -2.392 11.463 1.702 1.00 95.62 72 GLU A N 1
ATOM 556 C CA . GLU A 1 72 ? -2.245 10.119 1.136 1.00 95.62 72 GLU A CA 1
ATOM 557 C C . GLU A 1 72 ? -3.366 9.181 1.614 1.00 95.62 72 GLU A C 1
ATOM 559 O O . GLU A 1 72 ? -3.949 8.466 0.798 1.00 95.62 72 GLU A O 1
ATOM 564 N N . ILE A 1 73 ? -3.728 9.223 2.902 1.00 92.00 73 ILE A N 1
ATOM 565 C CA . ILE A 1 73 ? -4.865 8.461 3.448 1.00 92.00 73 ILE A CA 1
ATOM 566 C C . ILE A 1 73 ? -6.180 8.935 2.818 1.00 92.00 73 ILE A C 1
ATOM 568 O O . ILE A 1 73 ? -6.929 8.117 2.287 1.00 92.00 73 ILE A O 1
ATOM 572 N N . ASP A 1 74 ? -6.459 10.241 2.841 1.00 93.00 74 ASP A N 1
ATOM 573 C CA . ASP A 1 74 ? -7.706 10.805 2.303 1.00 93.00 74 ASP A CA 1
ATOM 574 C C . ASP A 1 74 ? -7.898 10.465 0.815 1.00 93.00 74 ASP A C 1
ATOM 576 O O . ASP A 1 74 ? -8.952 9.971 0.408 1.00 93.00 74 ASP A O 1
ATOM 580 N N . MET A 1 75 ? -6.844 10.634 0.015 1.00 97.88 75 MET A N 1
ATOM 581 C CA . MET A 1 75 ? -6.813 10.245 -1.393 1.00 97.88 75 MET A CA 1
ATOM 582 C C . MET A 1 75 ? -7.107 8.753 -1.576 1.00 97.88 75 MET A C 1
ATOM 584 O O . MET A 1 75 ? -7.930 8.393 -2.418 1.00 97.88 75 MET A O 1
ATOM 588 N N . THR A 1 76 ? -6.460 7.891 -0.788 1.00 98.50 76 THR A N 1
ATOM 589 C CA . THR A 1 76 ? -6.644 6.433 -0.855 1.00 98.50 76 THR A CA 1
ATOM 590 C C . THR A 1 76 ? -8.093 6.052 -0.600 1.00 98.50 76 THR A C 1
ATOM 592 O O . THR A 1 76 ? -8.706 5.353 -1.406 1.00 98.50 76 THR A O 1
ATOM 595 N N . LEU A 1 77 ? -8.672 6.545 0.495 1.00 97.44 77 LEU A N 1
ATOM 596 C CA . LEU A 1 77 ? -10.033 6.189 0.889 1.00 97.44 77 LEU A CA 1
ATOM 597 C C . LEU A 1 77 ? -11.076 6.728 -0.095 1.00 97.44 77 LEU A C 1
ATOM 599 O O . LEU A 1 77 ? -12.037 6.025 -0.413 1.00 97.44 77 LEU A O 1
ATOM 603 N N . LYS A 1 78 ? -10.874 7.941 -0.626 1.00 97.31 78 LYS A N 1
ATOM 604 C CA . LYS A 1 78 ? -11.739 8.512 -1.667 1.00 97.31 78 LYS A CA 1
ATOM 605 C C . LYS A 1 78 ? -11.674 7.706 -2.961 1.00 97.31 78 LYS A C 1
ATOM 607 O O . LYS A 1 78 ? -12.720 7.360 -3.502 1.00 97.31 78 LYS A O 1
ATOM 612 N N . ALA A 1 79 ? -10.471 7.380 -3.431 1.00 98.12 79 ALA A N 1
ATOM 613 C CA . ALA A 1 79 ? -10.277 6.648 -4.679 1.00 98.12 79 ALA A CA 1
ATOM 614 C C . ALA A 1 79 ? -10.751 5.188 -4.597 1.00 98.12 79 ALA A C 1
ATOM 616 O O . ALA A 1 79 ? -11.179 4.634 -5.605 1.00 98.12 79 ALA A O 1
ATOM 617 N N . LEU A 1 80 ? -10.717 4.555 -3.420 1.00 98.25 80 LEU A N 1
ATOM 618 C CA . LEU A 1 80 ? -11.188 3.175 -3.241 1.00 98.25 80 LEU A CA 1
ATOM 619 C C . LEU A 1 80 ? -12.679 3.052 -2.918 1.00 98.25 80 LEU A C 1
ATOM 621 O O . LEU A 1 80 ? -13.202 1.938 -2.883 1.00 98.25 80 LEU A O 1
ATOM 625 N N . LYS A 1 81 ? -13.396 4.160 -2.703 1.00 95.38 81 LYS A N 1
ATOM 626 C CA . LYS A 1 81 ? -14.820 4.118 -2.358 1.00 95.38 81 LYS A CA 1
ATOM 627 C C . LYS A 1 81 ? -15.618 3.321 -3.400 1.00 95.38 81 LYS A C 1
ATOM 629 O O . LYS A 1 81 ? -15.649 3.666 -4.577 1.00 95.38 81 LYS A O 1
ATOM 634 N N . GLY A 1 82 ? -16.290 2.262 -2.943 1.00 93.81 82 GLY A N 1
ATOM 635 C CA . GLY A 1 82 ? -17.112 1.390 -3.790 1.00 93.81 82 GLY A CA 1
ATOM 636 C C . GLY A 1 82 ? -16.324 0.408 -4.666 1.00 93.81 82 GLY A C 1
ATOM 637 O O . GLY A 1 82 ? -16.924 -0.253 -5.510 1.00 93.81 82 GLY A O 1
ATOM 638 N N . LYS A 1 83 ? -15.003 0.296 -4.488 1.00 97.25 83 LYS A N 1
ATOM 639 C CA . LYS A 1 83 ? -14.159 -0.650 -5.224 1.00 97.25 83 LYS A CA 1
ATOM 640 C C . LYS A 1 83 ? -13.883 -1.901 -4.391 1.00 97.25 83 LYS A C 1
ATOM 642 O O . LYS A 1 83 ? -13.676 -1.831 -3.183 1.00 97.25 83 LYS A O 1
ATOM 647 N N . GLN A 1 84 ? -13.834 -3.046 -5.068 1.00 98.00 84 GLN A N 1
ATOM 648 C CA . GLN A 1 84 ? -13.386 -4.321 -4.504 1.00 98.00 84 GLN A CA 1
ATOM 649 C C . GLN A 1 84 ? -11.957 -4.629 -4.967 1.00 98.00 84 GLN A C 1
ATOM 651 O O . GLN A 1 84 ? -11.670 -4.483 -6.164 1.00 98.00 84 GLN A O 1
ATOM 656 N N . LEU A 1 85 ? -11.098 -5.093 -4.053 1.00 98.62 85 LEU A N 1
ATOM 657 C CA . LEU A 1 85 ? -9.710 -5.487 -4.329 1.00 98.62 85 LEU A CA 1
ATOM 658 C C . LEU A 1 85 ? -9.449 -6.936 -3.903 1.00 98.62 85 LEU A C 1
ATOM 660 O O . LEU A 1 85 ? -9.737 -7.328 -2.777 1.00 98.62 85 LEU A O 1
ATOM 664 N N . GLU A 1 86 ? -8.861 -7.729 -4.793 1.00 98.56 86 GLU A N 1
ATOM 665 C CA . GLU A 1 86 ? -8.435 -9.106 -4.512 1.00 98.56 86 GLU A CA 1
ATOM 666 C C . GLU A 1 86 ? -7.092 -9.171 -3.768 1.00 98.56 86 GLU A C 1
ATOM 668 O O . GLU A 1 86 ? -6.790 -10.184 -3.141 1.00 98.56 86 GLU A O 1
ATOM 673 N N . TYR A 1 87 ? -6.294 -8.106 -3.852 1.00 98.75 87 TYR A N 1
ATOM 674 C CA . TYR A 1 87 ? -4.956 -7.991 -3.275 1.00 98.75 87 TYR A CA 1
ATOM 675 C C . TYR A 1 87 ? -4.860 -6.756 -2.358 1.00 98.75 87 TYR A C 1
ATOM 677 O O . TYR A 1 87 ? -5.749 -5.899 -2.400 1.00 98.75 87 TYR A O 1
ATOM 685 N N . PRO A 1 88 ? -3.819 -6.659 -1.507 1.00 98.75 88 PRO A N 1
ATOM 686 C CA . PRO A 1 88 ? -3.706 -5.599 -0.504 1.00 98.75 88 PRO A CA 1
ATOM 687 C C . PRO A 1 88 ? -3.613 -4.172 -1.061 1.00 98.75 88 PRO A C 1
ATOM 689 O O . PRO A 1 88 ? -3.304 -3.944 -2.235 1.00 98.75 88 PRO A O 1
ATOM 692 N N . VAL A 1 89 ? -3.837 -3.213 -0.160 1.00 98.88 89 VAL A N 1
ATOM 693 C CA . VAL A 1 89 ? -3.453 -1.806 -0.324 1.00 98.88 89 VAL A CA 1
ATOM 694 C C . VAL A 1 89 ? -2.051 -1.626 0.258 1.00 98.88 89 VAL A C 1
ATOM 696 O O . VAL A 1 89 ? -1.862 -1.711 1.471 1.00 98.88 89 VAL A O 1
ATOM 699 N N . TYR A 1 90 ? -1.063 -1.379 -0.593 1.00 98.94 90 TYR A N 1
ATOM 700 C CA . TYR A 1 90 ? 0.324 -1.209 -0.177 1.00 98.94 90 TYR A CA 1
ATOM 701 C C . TYR A 1 90 ? 0.692 0.260 0.043 1.00 98.94 90 TYR A C 1
ATOM 703 O O . TYR A 1 90 ? 0.380 1.140 -0.762 1.00 98.94 90 TYR A O 1
ATOM 711 N N . PHE A 1 91 ? 1.391 0.517 1.143 1.00 98.88 91 PHE A N 1
ATOM 712 C CA . PHE A 1 91 ? 2.121 1.756 1.370 1.00 98.88 91 PHE A CA 1
ATOM 713 C C . PHE A 1 91 ? 3.528 1.611 0.794 1.00 98.88 91 PHE A C 1
ATOM 715 O O . PHE A 1 91 ? 4.325 0.844 1.334 1.00 98.88 91 PHE A O 1
ATOM 722 N N . ASP A 1 92 ? 3.808 2.303 -0.305 1.00 98.88 92 ASP A N 1
ATOM 723 C CA . ASP A 1 92 ? 5.115 2.297 -0.960 1.00 98.88 92 ASP A CA 1
ATOM 724 C C . ASP A 1 92 ? 5.984 3.403 -0.345 1.00 98.88 92 ASP A C 1
ATOM 726 O O . ASP A 1 92 ? 5.703 4.598 -0.498 1.00 98.88 92 ASP A O 1
ATOM 730 N N . ILE A 1 93 ? 6.992 2.975 0.422 1.00 98.56 93 ILE A N 1
ATOM 731 C CA . ILE A 1 93 ? 7.957 3.840 1.100 1.00 98.56 93 ILE A CA 1
ATOM 732 C C . ILE A 1 93 ? 9.382 3.404 0.773 1.00 98.56 93 ILE A C 1
ATOM 734 O O . ILE A 1 93 ? 9.819 2.311 1.131 1.00 98.56 93 ILE A O 1
ATOM 738 N N . GLU A 1 94 ? 10.140 4.293 0.145 1.00 97.12 94 GLU A N 1
ATOM 739 C CA . GLU A 1 94 ? 11.512 4.037 -0.294 1.00 97.12 94 GLU A CA 1
ATOM 740 C C . GLU A 1 94 ? 12.375 5.299 -0.163 1.00 97.12 94 GLU A C 1
ATOM 742 O O . GLU A 1 94 ? 11.960 6.319 0.395 1.00 97.12 94 GLU A O 1
ATOM 747 N N . ASP A 1 95 ? 13.597 5.261 -0.699 1.00 95.50 95 ASP A N 1
ATOM 748 C CA . ASP A 1 95 ? 14.511 6.404 -0.678 1.00 95.50 95 ASP A CA 1
ATOM 749 C C . ASP A 1 95 ? 13.913 7.650 -1.350 1.00 95.50 95 ASP A C 1
ATOM 751 O O . ASP A 1 95 ? 14.103 8.768 -0.861 1.00 95.50 95 ASP A O 1
ATOM 755 N N . PHE A 1 96 ? 13.116 7.484 -2.416 1.00 95.00 96 PHE A N 1
ATOM 756 C CA . PHE A 1 96 ? 12.456 8.616 -3.078 1.00 95.00 96 PHE A CA 1
ATOM 757 C C . PHE A 1 96 ? 11.475 9.347 -2.146 1.00 95.00 96 PHE A C 1
ATOM 759 O O . PHE A 1 96 ? 11.317 10.565 -2.265 1.00 95.00 96 PHE A O 1
ATOM 766 N N . SER A 1 97 ? 10.855 8.643 -1.189 1.00 95.38 97 SER A N 1
ATOM 767 C CA . SER A 1 97 ? 9.879 9.209 -0.247 1.00 95.38 97 SER A CA 1
ATOM 768 C C . SER A 1 97 ? 10.497 10.282 0.649 1.00 95.38 97 SER A C 1
ATOM 770 O O . SER A 1 97 ? 9.825 11.221 1.092 1.00 95.38 97 SER A O 1
ATOM 772 N N . LEU A 1 98 ? 11.804 10.170 0.901 1.00 93.31 98 LEU A N 1
ATOM 773 C CA . LEU A 1 98 ? 12.560 11.117 1.711 1.00 93.31 98 LEU A CA 1
ATOM 774 C C . LEU A 1 98 ? 12.657 12.481 1.010 1.00 93.31 98 LEU A C 1
ATOM 776 O O . LEU A 1 98 ? 12.634 13.514 1.679 1.00 93.31 98 LEU A O 1
ATOM 780 N N . GLY A 1 99 ? 12.713 12.516 -0.327 1.00 88.81 99 GLY A N 1
ATOM 781 C CA . GLY A 1 99 ? 12.821 13.759 -1.100 1.00 88.81 99 GLY A CA 1
ATOM 782 C C . GLY A 1 99 ? 14.045 14.600 -0.714 1.00 88.81 99 GLY A C 1
ATOM 783 O O . GLY A 1 99 ? 13.952 15.821 -0.641 1.00 88.81 99 GLY A O 1
ATOM 784 N N . GLY A 1 100 ? 15.157 13.945 -0.358 1.00 88.12 100 GLY A N 1
ATOM 785 C CA . GLY A 1 100 ? 16.377 14.592 0.142 1.00 88.12 100 GLY A CA 1
ATOM 786 C C . GLY A 1 100 ? 16.318 15.062 1.602 1.00 88.12 100 GLY A C 1
ATOM 787 O O . GLY A 1 100 ? 17.308 15.575 2.117 1.00 88.12 100 GLY A O 1
ATOM 788 N N . ARG A 1 101 ? 15.187 14.880 2.297 1.00 90.38 101 ARG A N 1
ATOM 789 C CA . ARG A 1 101 ? 15.039 15.214 3.721 1.00 90.38 101 ARG A CA 1
ATOM 790 C C . ARG A 1 101 ? 15.590 14.088 4.596 1.00 90.38 101 A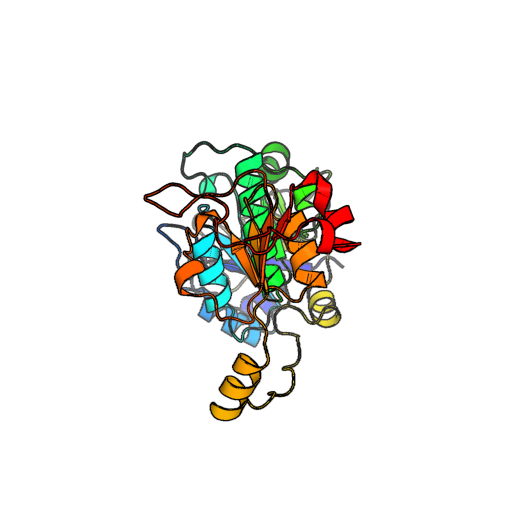RG A C 1
ATOM 792 O O . ARG A 1 101 ? 15.485 12.910 4.258 1.00 90.38 101 ARG A O 1
ATOM 799 N N . SER A 1 102 ? 16.123 14.447 5.760 1.00 90.12 102 SER A N 1
ATOM 800 C CA . SER A 1 102 ? 16.565 13.469 6.754 1.00 90.12 102 SER A CA 1
ATOM 801 C C . SER A 1 102 ? 15.415 13.077 7.678 1.00 90.12 102 SER A C 1
ATOM 803 O O . SER A 1 102 ? 14.759 13.934 8.268 1.00 90.12 102 SER A O 1
ATOM 805 N N . TYR A 1 103 ? 15.200 11.772 7.820 1.00 90.94 103 TYR A N 1
ATOM 806 C CA . TYR A 1 103 ? 14.237 11.194 8.750 1.00 90.94 103 TYR A CA 1
ATOM 807 C C . TYR A 1 103 ? 14.896 10.093 9.572 1.00 90.94 103 TYR A C 1
ATOM 809 O O . TYR A 1 103 ? 15.681 9.286 9.062 1.00 90.94 103 TYR A O 1
ATOM 817 N N . THR A 1 104 ? 14.536 10.035 10.848 1.00 89.44 104 THR A N 1
ATOM 818 C CA . THR A 1 104 ? 14.880 8.919 11.729 1.00 89.44 104 THR A CA 1
ATOM 819 C C . THR A 1 104 ? 14.055 7.681 11.379 1.00 89.44 104 THR A C 1
ATOM 821 O O . THR A 1 104 ? 12.923 7.784 10.898 1.00 89.44 104 THR A O 1
ATOM 824 N N . ASN A 1 105 ? 14.574 6.497 11.707 1.00 91.94 105 ASN A N 1
ATOM 825 C CA . ASN A 1 105 ? 13.833 5.243 11.549 1.00 91.94 105 ASN A CA 1
ATOM 826 C C . ASN A 1 105 ? 12.513 5.257 12.336 1.00 91.94 105 ASN A C 1
ATOM 828 O O . ASN A 1 105 ? 11.506 4.712 11.882 1.00 91.94 105 ASN A O 1
ATOM 832 N N . THR A 1 106 ? 12.484 5.930 13.494 1.00 86.25 106 THR A N 1
ATOM 833 C CA . THR A 1 106 ? 11.264 6.117 14.291 1.00 86.25 106 THR A CA 1
ATOM 834 C C . THR A 1 106 ? 10.209 6.894 13.516 1.00 86.25 106 THR A C 1
ATOM 836 O O . THR A 1 106 ? 9.063 6.454 13.476 1.00 86.25 106 THR A O 1
ATOM 839 N N . GLN A 1 107 ? 10.578 8.007 12.872 1.00 85.06 107 GLN A N 1
ATOM 840 C CA . GLN A 1 107 ? 9.647 8.808 12.069 1.00 85.06 107 GLN A CA 1
ATOM 841 C C . GLN A 1 107 ? 9.106 8.013 10.879 1.00 85.06 107 GLN A C 1
ATOM 843 O O . GLN A 1 107 ? 7.893 7.942 10.703 1.00 85.06 107 GLN A O 1
ATOM 848 N N . LEU A 1 108 ? 9.980 7.351 10.116 1.00 92.12 108 LEU A N 1
ATOM 849 C CA . LEU A 1 108 ? 9.571 6.537 8.965 1.00 92.12 108 LEU A CA 1
ATOM 850 C C . LEU A 1 108 ? 8.637 5.397 9.385 1.00 92.12 108 LEU A C 1
ATOM 852 O O . LEU A 1 108 ? 7.584 5.191 8.784 1.00 92.12 108 LEU A O 1
ATOM 856 N N . THR A 1 109 ? 8.964 4.723 10.488 1.00 86.19 109 THR A N 1
ATOM 857 C CA . THR A 1 109 ? 8.109 3.676 11.055 1.00 86.19 109 THR A CA 1
ATOM 858 C C . THR A 1 109 ? 6.770 4.236 11.544 1.00 86.19 109 THR A C 1
ATOM 860 O O . THR A 1 109 ? 5.737 3.609 11.324 1.00 86.19 109 THR A O 1
ATOM 863 N N . ASN A 1 110 ? 6.750 5.416 12.177 1.00 80.94 110 ASN A N 1
ATOM 864 C CA . ASN A 1 110 ? 5.510 6.074 12.605 1.00 80.94 110 ASN A CA 1
ATOM 865 C C . ASN A 1 110 ? 4.606 6.391 11.409 1.00 80.94 110 ASN A C 1
ATOM 867 O O . ASN A 1 110 ? 3.404 6.147 11.482 1.00 80.94 110 ASN A O 1
ATOM 871 N N . TYR A 1 111 ? 5.171 6.895 10.310 1.00 89.12 111 TYR A N 1
ATOM 872 C CA . TYR A 1 111 ? 4.418 7.196 9.095 1.00 89.12 111 TYR A CA 1
ATOM 873 C C . TYR A 1 111 ? 3.820 5.940 8.456 1.00 89.12 111 TYR A C 1
ATOM 875 O O . TYR A 1 111 ? 2.616 5.919 8.195 1.00 89.12 111 TYR A O 1
ATOM 883 N N . ALA A 1 112 ? 4.615 4.876 8.302 1.00 94.19 112 ALA A N 1
ATOM 884 C CA . ALA A 1 112 ? 4.133 3.599 7.779 1.00 94.19 112 ALA A CA 1
ATOM 885 C C . ALA A 1 112 ? 3.020 3.005 8.659 1.00 94.19 112 ALA A C 1
ATOM 887 O O . ALA A 1 112 ? 1.964 2.618 8.158 1.00 94.19 112 ALA A O 1
ATOM 888 N N . VAL A 1 113 ? 3.216 2.993 9.986 1.00 89.00 113 VAL A N 1
ATOM 889 C CA . VAL A 1 113 ? 2.217 2.495 10.943 1.00 89.00 113 VAL A CA 1
ATOM 890 C C . VAL A 1 113 ? 0.935 3.318 10.880 1.00 89.00 113 VAL A C 1
ATOM 892 O O . VAL A 1 113 ? -0.139 2.719 10.872 1.00 89.00 113 VAL A O 1
ATOM 895 N N . ARG A 1 114 ? 1.036 4.653 10.820 1.00 91.62 114 ARG A N 1
ATOM 896 C CA . ARG A 1 114 ? -0.118 5.553 10.735 1.00 91.62 114 ARG A CA 1
ATOM 897 C C . ARG A 1 114 ? -0.932 5.265 9.480 1.00 91.62 114 ARG A C 1
ATOM 899 O O . ARG A 1 114 ? -2.102 4.929 9.619 1.00 91.62 114 ARG A O 1
ATOM 906 N N . TYR A 1 115 ? -0.314 5.315 8.298 1.00 95.75 115 TYR A N 1
ATOM 907 C CA . TYR A 1 115 ? -1.004 5.038 7.034 1.00 95.75 115 TYR A CA 1
ATOM 908 C C . TYR A 1 115 ? -1.698 3.673 7.063 1.00 95.75 115 TYR A C 1
ATOM 910 O O . TYR A 1 115 ? -2.910 3.591 6.868 1.00 95.75 115 TYR A O 1
ATOM 918 N N . CYS A 1 116 ? -0.949 2.615 7.389 1.00 92.12 116 CYS A N 1
ATOM 919 C CA . CYS A 1 116 ? -1.476 1.254 7.406 1.00 92.12 116 CYS A CA 1
ATOM 920 C C . CYS A 1 116 ? -2.653 1.120 8.382 1.00 92.12 116 CYS A C 1
ATOM 922 O O . CYS A 1 116 ? -3.698 0.599 8.008 1.00 92.12 116 CYS A O 1
ATOM 924 N N . SER A 1 117 ? -2.532 1.653 9.602 1.00 85.75 117 SER A N 1
ATOM 925 C CA . SER A 1 117 ? -3.596 1.533 10.604 1.00 85.75 117 SER A CA 1
ATOM 926 C C . SER A 1 117 ? -4.885 2.275 10.235 1.00 85.75 117 SER A C 1
ATOM 928 O O . SER A 1 117 ? -5.969 1.768 10.510 1.00 85.75 117 SER A O 1
ATOM 930 N N . GLU A 1 118 ? -4.801 3.455 9.614 1.00 85.25 118 GLU A N 1
ATOM 931 C CA . GLU A 1 118 ? -5.995 4.216 9.213 1.00 85.25 118 GLU A CA 1
ATOM 932 C C . GLU A 1 118 ? -6.707 3.553 8.028 1.00 85.25 118 GLU A C 1
ATOM 934 O O . GLU A 1 118 ? -7.935 3.459 8.002 1.00 85.25 118 GLU A O 1
ATOM 939 N N . VAL A 1 119 ? -5.940 3.020 7.076 1.00 93.56 119 VAL A N 1
ATOM 940 C CA . VAL A 1 119 ? -6.484 2.283 5.931 1.00 93.56 119 VAL A CA 1
ATOM 941 C C . VAL A 1 119 ? -7.076 0.931 6.373 1.00 93.56 119 VAL A C 1
ATOM 943 O O . VAL A 1 119 ? -8.150 0.556 5.900 1.00 93.56 119 VAL A O 1
ATOM 946 N N . GLU A 1 120 ? -6.480 0.250 7.360 1.00 93.19 120 GLU A N 1
ATOM 947 C CA . GLU A 1 120 ? -7.073 -0.939 7.999 1.00 93.19 120 GLU A CA 1
ATOM 948 C C . GLU A 1 120 ? -8.402 -0.647 8.689 1.00 93.19 120 GLU A C 1
ATOM 950 O O . GLU A 1 120 ? -9.367 -1.396 8.518 1.00 93.19 120 GLU A O 1
ATOM 955 N N . ARG A 1 121 ? -8.495 0.456 9.445 1.00 87.94 121 ARG A N 1
ATOM 956 C CA . ARG A 1 121 ? -9.752 0.865 10.098 1.00 87.94 121 ARG A CA 1
ATOM 957 C C . ARG A 1 121 ? -10.873 1.117 9.094 1.00 87.94 121 ARG A C 1
ATOM 959 O O . ARG A 1 121 ? -12.037 0.905 9.428 1.00 87.94 121 ARG A O 1
ATOM 966 N N . ALA A 1 122 ? -10.532 1.523 7.873 1.00 87.00 122 ALA A N 1
ATOM 967 C CA . ALA A 1 122 ? -11.483 1.686 6.779 1.00 87.00 122 ALA A CA 1
ATOM 968 C C . ALA A 1 122 ? -11.907 0.357 6.116 1.00 87.00 122 ALA A C 1
ATOM 970 O O . ALA A 1 122 ? -12.714 0.367 5.188 1.00 87.00 122 ALA A O 1
ATOM 971 N N . GLY A 1 123 ? -11.418 -0.788 6.605 1.00 94.50 123 GLY A N 1
ATOM 972 C CA . GLY A 1 123 ? -11.817 -2.118 6.147 1.00 94.50 123 GLY A CA 1
ATOM 973 C C . GLY A 1 123 ? -10.960 -2.678 5.014 1.00 94.50 123 GLY A C 1
ATOM 974 O O . GLY A 1 123 ? -11.410 -3.592 4.319 1.00 94.50 123 GLY A O 1
ATOM 975 N N . TYR A 1 124 ? -9.748 -2.154 4.824 1.00 98.06 124 TYR A N 1
ATOM 976 C CA . TYR A 1 124 ? -8.802 -2.677 3.844 1.00 98.06 124 TYR A CA 1
ATOM 977 C C . TYR A 1 124 ? -7.695 -3.499 4.508 1.00 98.06 124 TYR A C 1
ATOM 979 O O . TYR A 1 124 ? -7.183 -3.154 5.562 1.00 98.06 124 TYR A O 1
ATOM 987 N N . TYR A 1 125 ? -7.288 -4.582 3.869 1.00 98.50 125 TYR A N 1
ATOM 988 C CA . TYR A 1 125 ? -6.073 -5.306 4.181 1.00 98.50 125 TYR A CA 1
ATOM 989 C C . TYR A 1 125 ? -4.879 -4.553 3.597 1.00 98.50 125 TYR A C 1
ATOM 991 O O . TYR A 1 125 ? -4.854 -4.254 2.396 1.00 98.50 125 TYR A O 1
ATOM 999 N N . VAL A 1 126 ? -3.892 -4.262 4.439 1.00 98.44 126 VAL A N 1
ATOM 1000 C CA . VAL A 1 126 ? -2.755 -3.409 4.083 1.00 98.44 126 VAL A CA 1
ATOM 1001 C C . VAL A 1 126 ? -1.435 -4.162 4.102 1.00 98.44 126 VAL A C 1
ATOM 1003 O O . VAL A 1 126 ? -1.261 -5.158 4.807 1.00 98.44 126 VAL A O 1
ATOM 1006 N N . GLY A 1 127 ? -0.480 -3.637 3.351 1.00 98.62 127 GLY A N 1
ATOM 1007 C CA . GLY A 1 127 ? 0.911 -4.045 3.438 1.00 98.62 127 GLY A CA 1
ATOM 1008 C C . GLY A 1 127 ? 1.852 -2.867 3.238 1.00 98.62 127 GLY A C 1
ATOM 1009 O O . GLY A 1 127 ? 1.435 -1.761 2.899 1.00 98.62 127 GLY A O 1
ATOM 1010 N N . ILE A 1 128 ? 3.140 -3.118 3.424 1.00 98.88 128 ILE A N 1
ATOM 1011 C CA . ILE A 1 128 ? 4.211 -2.171 3.131 1.00 98.88 128 ILE A CA 1
ATOM 1012 C C . ILE A 1 128 ? 4.983 -2.706 1.931 1.00 98.88 128 ILE A C 1
ATOM 1014 O O . ILE A 1 128 ? 5.416 -3.862 1.932 1.00 98.88 128 ILE A O 1
ATOM 1018 N N . TYR A 1 129 ? 5.141 -1.859 0.920 1.00 98.88 129 TYR A N 1
ATOM 1019 C CA . TYR A 1 129 ? 6.102 -2.073 -0.145 1.00 98.88 129 TYR A CA 1
ATOM 1020 C C . TYR A 1 129 ? 7.363 -1.270 0.136 1.00 98.88 129 TYR A C 1
ATOM 1022 O O . TYR A 1 129 ? 7.290 -0.102 0.522 1.00 98.88 129 TYR A O 1
ATOM 1030 N N . SER A 1 130 ? 8.510 -1.917 -0.042 1.00 98.50 130 SER A N 1
ATOM 1031 C CA . SER A 1 130 ? 9.802 -1.248 -0.000 1.00 98.50 130 SER A CA 1
ATOM 1032 C C . SER A 1 130 ? 10.899 -2.164 -0.542 1.00 98.50 130 SER A C 1
ATOM 1034 O O . SER A 1 130 ? 10.774 -3.398 -0.532 1.00 98.50 130 SER A O 1
ATOM 1036 N N . ASN A 1 131 ? 12.013 -1.583 -0.978 1.00 97.50 131 ASN A N 1
ATOM 1037 C CA . ASN A 1 131 ? 13.200 -2.365 -1.285 1.00 97.50 131 ASN A CA 1
ATOM 1038 C C . ASN A 1 131 ? 13.835 -2.969 -0.021 1.00 97.50 131 ASN A C 1
ATOM 1040 O O . ASN A 1 131 ? 13.723 -2.457 1.096 1.00 97.50 131 ASN A O 1
ATOM 1044 N N . LYS A 1 132 ? 14.542 -4.088 -0.209 1.00 96.38 132 LYS A N 1
ATOM 1045 C CA . LYS A 1 132 ? 15.180 -4.835 0.883 1.00 96.38 132 LYS A CA 1
ATOM 1046 C C . LYS A 1 132 ? 16.069 -3.962 1.779 1.00 96.38 132 LYS A C 1
ATOM 1048 O O . LYS A 1 132 ? 16.024 -4.108 2.997 1.00 96.38 132 LYS A O 1
ATOM 1053 N N . ALA A 1 133 ? 16.892 -3.089 1.196 1.00 96.25 133 ALA A N 1
ATOM 1054 C CA . ALA A 1 133 ? 17.844 -2.286 1.964 1.00 96.25 133 ALA A CA 1
ATOM 1055 C C . ALA A 1 133 ? 17.122 -1.310 2.903 1.00 96.25 133 ALA A C 1
ATOM 1057 O O . ALA A 1 133 ? 17.517 -1.148 4.060 1.00 96.25 133 ALA A O 1
ATOM 1058 N N . PHE A 1 134 ? 16.031 -0.711 2.431 1.00 97.62 134 PHE A N 1
ATOM 1059 C CA . PHE A 1 134 ? 15.196 0.175 3.226 1.00 97.62 134 PHE A CA 1
ATOM 1060 C C . PHE A 1 134 ? 14.469 -0.587 4.347 1.00 97.62 134 PHE A C 1
ATOM 1062 O O . PHE A 1 134 ? 14.485 -0.141 5.496 1.00 97.62 134 PHE A O 1
ATOM 1069 N N . LEU A 1 135 ? 13.923 -1.778 4.065 1.00 97.06 135 LEU A N 1
ATOM 1070 C CA . LEU A 1 135 ? 13.326 -2.649 5.091 1.00 97.06 135 LEU A CA 1
ATOM 1071 C C . LEU A 1 135 ? 14.321 -3.030 6.194 1.00 97.06 135 LEU A C 1
ATOM 1073 O O . LEU A 1 135 ? 13.958 -3.007 7.368 1.00 97.06 135 LEU A O 1
ATOM 1077 N N . ASP A 1 136 ? 15.560 -3.362 5.828 1.00 95.25 136 ASP A N 1
ATOM 1078 C CA . ASP A 1 136 ? 16.590 -3.790 6.780 1.00 95.25 136 ASP A CA 1
ATOM 1079 C C . ASP A 1 136 ? 17.102 -2.642 7.663 1.00 95.25 136 ASP A C 1
ATOM 1081 O O . ASP A 1 136 ? 17.504 -2.872 8.803 1.00 95.25 136 ASP A O 1
ATOM 1085 N N . SER A 1 137 ? 17.128 -1.410 7.142 1.00 95.25 137 SER A N 1
ATOM 1086 C CA . SER A 1 137 ? 17.894 -0.317 7.760 1.00 95.25 137 SER A CA 1
ATOM 1087 C C . SER A 1 137 ? 17.085 0.911 8.167 1.00 95.25 137 SER A C 1
ATOM 1089 O O . SER A 1 137 ? 17.596 1.731 8.934 1.00 95.25 137 SER A O 1
ATOM 1091 N N . ARG A 1 138 ? 15.845 1.072 7.688 1.00 97.38 138 ARG A N 1
ATOM 1092 C CA . ARG A 1 138 ? 15.060 2.313 7.854 1.00 97.38 138 ARG A CA 1
ATOM 1093 C C . ARG A 1 138 ? 13.759 2.134 8.628 1.00 97.38 138 ARG A C 1
ATOM 1095 O O . ARG A 1 138 ? 13.204 3.126 9.101 1.00 97.38 138 ARG A O 1
ATOM 1102 N N . LEU A 1 139 ? 13.291 0.900 8.815 1.00 95.06 139 LEU A N 1
ATOM 1103 C CA . LEU A 1 139 ? 12.055 0.593 9.537 1.00 95.06 139 LEU A CA 1
ATOM 1104 C C . LEU A 1 139 ? 12.313 -0.360 10.709 1.00 95.06 139 LEU A C 1
ATOM 1106 O O . LEU A 1 139 ? 13.114 -1.285 10.619 1.00 95.06 139 LEU A O 1
ATOM 1110 N N . TYR A 1 140 ? 11.605 -0.161 11.822 1.00 92.88 140 TYR A N 1
ATOM 1111 C CA . TYR A 1 140 ? 11.670 -1.093 12.948 1.00 92.88 140 TYR A CA 1
ATOM 1112 C C . TYR A 1 140 ? 10.733 -2.278 12.720 1.00 92.88 140 TYR A C 1
ATOM 1114 O O . TYR A 1 140 ? 9.520 -2.154 12.911 1.00 92.88 140 TYR A O 1
ATOM 1122 N N . TRP A 1 141 ? 11.308 -3.435 12.379 1.00 93.19 141 TRP A N 1
ATOM 1123 C CA . TRP A 1 141 ? 10.579 -4.682 12.115 1.00 93.19 141 TRP A CA 1
ATOM 1124 C C . TRP A 1 141 ? 9.511 -4.998 13.168 1.00 93.19 141 TRP A C 1
ATOM 1126 O O . TRP A 1 141 ? 8.356 -5.236 12.824 1.00 93.19 141 TRP A O 1
ATOM 1136 N N . GLU A 1 142 ? 9.853 -4.905 14.455 1.00 91.94 142 GLU A N 1
ATOM 1137 C CA . GLU A 1 142 ? 8.941 -5.216 15.564 1.00 91.94 142 GLU A CA 1
ATOM 1138 C C . GLU A 1 142 ? 7.621 -4.432 15.529 1.00 91.94 142 GLU A C 1
ATOM 1140 O O . GLU A 1 142 ? 6.601 -4.912 16.022 1.00 91.94 142 GLU A O 1
ATOM 1145 N N . ARG A 1 143 ? 7.620 -3.248 14.908 1.00 92.44 143 ARG A N 1
ATOM 1146 C CA . ARG A 1 143 ? 6.450 -2.368 14.805 1.00 92.44 143 ARG A CA 1
ATOM 1147 C C . ARG A 1 143 ? 5.639 -2.588 13.530 1.00 92.44 143 ARG A C 1
ATOM 1149 O O . ARG A 1 143 ? 4.465 -2.221 13.498 1.00 92.44 143 ARG A O 1
ATOM 1156 N N . ILE A 1 144 ? 6.250 -3.172 12.500 1.00 94.56 144 ILE A N 1
ATOM 1157 C CA . ILE A 1 144 ? 5.630 -3.363 11.184 1.00 94.56 144 ILE A CA 1
ATOM 1158 C C . ILE A 1 144 ? 5.317 -4.824 10.856 1.00 94.56 144 ILE A C 1
ATOM 1160 O O . ILE A 1 144 ? 4.511 -5.059 9.968 1.00 94.56 144 ILE A O 1
ATOM 1164 N N . LYS A 1 145 ? 5.856 -5.799 11.604 1.00 93.25 145 LYS A N 1
ATOM 1165 C CA . LYS A 1 145 ? 5.712 -7.252 11.361 1.00 93.25 145 LYS A CA 1
ATOM 1166 C C . LYS A 1 145 ? 4.278 -7.798 11.327 1.00 93.25 145 LYS A C 1
ATOM 1168 O O . LYS A 1 145 ? 4.077 -8.967 11.014 1.00 93.25 145 LYS A O 1
ATOM 1173 N N . LYS A 1 146 ? 3.300 -6.986 11.736 1.00 93.44 146 LYS A N 1
ATOM 1174 C CA . LYS A 1 146 ? 1.864 -7.296 11.673 1.00 93.44 146 LYS A CA 1
ATOM 1175 C C . LYS A 1 146 ? 1.238 -6.977 10.310 1.00 93.44 146 LYS A C 1
ATOM 1177 O O . LYS A 1 146 ? 0.190 -7.532 10.006 1.00 93.44 146 LYS A O 1
ATOM 1182 N N . TYR A 1 147 ? 1.855 -6.089 9.534 1.00 97.25 147 TYR A N 1
ATOM 1183 C CA . TYR A 1 147 ? 1.451 -5.772 8.170 1.00 97.25 147 TYR A CA 1
ATOM 1184 C C . TYR A 1 147 ? 2.156 -6.718 7.209 1.00 97.25 147 TYR A C 1
ATOM 1186 O O . TYR A 1 147 ? 3.261 -7.189 7.494 1.00 97.25 147 TYR A O 1
ATOM 1194 N N . ASP A 1 148 ? 1.532 -6.988 6.068 1.00 97.75 148 ASP A N 1
ATOM 1195 C CA . ASP A 1 148 ? 2.195 -7.797 5.056 1.00 97.75 148 ASP A CA 1
ATOM 1196 C C . ASP A 1 148 ? 3.317 -7.015 4.366 1.00 97.75 148 ASP A C 1
ATOM 1198 O O . ASP A 1 148 ? 3.274 -5.787 4.285 1.00 97.75 148 ASP A O 1
ATOM 1202 N N . ILE A 1 149 ? 4.314 -7.727 3.851 1.00 98.56 149 ILE A N 1
ATOM 1203 C CA . ILE A 1 149 ? 5.454 -7.138 3.154 1.00 98.56 149 ILE A CA 1
ATOM 1204 C C . ILE A 1 149 ? 5.428 -7.560 1.689 1.00 98.56 149 ILE A C 1
ATOM 1206 O O . ILE A 1 149 ? 5.401 -8.750 1.359 1.00 98.56 149 ILE A O 1
ATOM 1210 N N . TRP A 1 150 ? 5.486 -6.559 0.815 1.00 98.75 150 TRP A N 1
ATOM 1211 C CA . TRP A 1 150 ? 5.835 -6.713 -0.589 1.00 98.75 150 TRP A CA 1
ATOM 1212 C C . TRP A 1 150 ? 7.256 -6.182 -0.785 1.00 98.75 150 TRP A C 1
ATOM 1214 O O . TRP A 1 150 ? 7.506 -4.983 -0.750 1.00 98.75 150 TRP A O 1
ATOM 1224 N N . ILE A 1 151 ? 8.218 -7.092 -0.917 1.00 98.44 151 ILE A N 1
ATOM 1225 C CA . ILE A 1 151 ? 9.638 -6.736 -0.946 1.00 98.44 151 ILE A CA 1
ATOM 1226 C C . ILE A 1 151 ? 10.143 -6.578 -2.379 1.00 98.44 151 ILE A C 1
ATOM 1228 O O . ILE A 1 151 ? 9.976 -7.485 -3.196 1.00 98.44 151 ILE A O 1
ATOM 1232 N N . ALA A 1 152 ? 10.835 -5.476 -2.668 1.00 98.12 152 ALA A N 1
ATOM 1233 C CA . ALA A 1 152 ? 11.635 -5.353 -3.882 1.00 98.12 152 ALA A CA 1
ATOM 1234 C C . ALA A 1 152 ? 13.068 -5.844 -3.652 1.00 98.12 152 ALA A C 1
ATOM 1236 O O . ALA A 1 152 ? 13.809 -5.363 -2.786 1.00 98.12 152 ALA A O 1
ATOM 1237 N N . HIS A 1 153 ? 13.459 -6.845 -4.438 1.00 96.88 153 HIS A N 1
ATOM 1238 C CA . HIS A 1 153 ? 14.822 -7.354 -4.486 1.00 96.88 153 HIS A CA 1
ATOM 1239 C C . HIS A 1 153 ? 15.036 -8.033 -5.837 1.00 96.88 153 HIS A C 1
ATOM 1241 O O . HIS A 1 153 ? 14.595 -9.163 -6.024 1.00 96.88 153 HIS A O 1
ATOM 1247 N N . TRP A 1 154 ? 15.679 -7.354 -6.789 1.00 94.06 154 TRP A N 1
ATOM 1248 C CA . TRP A 1 154 ? 15.762 -7.805 -8.185 1.00 94.06 154 TRP A CA 1
ATOM 1249 C C . TRP A 1 154 ? 16.713 -8.996 -8.402 1.00 94.06 154 TRP A C 1
ATOM 1251 O O . TRP A 1 154 ? 17.767 -8.897 -9.027 1.00 94.06 154 TRP A O 1
ATOM 1261 N N . ASN A 1 155 ? 16.341 -10.138 -7.839 1.00 91.69 155 ASN A N 1
ATOM 1262 C CA . ASN A 1 155 ? 17.030 -11.415 -7.884 1.00 91.69 155 ASN A CA 1
ATOM 1263 C C . ASN A 1 155 ? 15.983 -12.533 -7.742 1.00 91.69 155 ASN A C 1
ATOM 1265 O O . ASN A 1 155 ? 14.885 -12.306 -7.245 1.00 91.69 155 ASN A O 1
ATOM 1269 N N . LYS A 1 156 ? 16.306 -13.765 -8.147 1.00 88.25 156 LYS A N 1
ATOM 1270 C CA . LYS A 1 156 ? 15.419 -14.929 -7.982 1.00 88.25 156 LYS A CA 1
ATOM 1271 C C . LYS A 1 156 ? 15.285 -15.390 -6.528 1.00 88.25 156 LYS A C 1
ATOM 1273 O O . LYS A 1 156 ? 14.340 -16.105 -6.211 1.00 88.25 156 LYS A O 1
ATOM 1278 N N . GLY A 1 157 ? 16.238 -15.043 -5.669 1.00 88.50 157 GLY A N 1
ATOM 1279 C CA . GLY A 1 157 ? 16.204 -15.344 -4.240 1.00 88.50 157 GLY A CA 1
ATOM 1280 C C . GLY A 1 157 ? 16.253 -14.066 -3.421 1.00 88.50 157 GLY A C 1
ATOM 1281 O O . GLY A 1 157 ? 16.896 -13.103 -3.829 1.00 88.50 157 GLY A O 1
ATOM 1282 N N . VAL A 1 158 ? 15.598 -14.070 -2.261 1.00 90.81 158 VAL A N 1
ATOM 1283 C CA . VAL A 1 158 ? 15.611 -12.946 -1.321 1.00 90.81 158 VAL A CA 1
ATOM 1284 C C . VAL A 1 158 ? 16.325 -13.379 -0.049 1.00 90.81 158 VAL A C 1
ATOM 1286 O O . VAL A 1 158 ? 15.830 -14.241 0.671 1.00 90.81 158 VAL A O 1
ATOM 1289 N N . ASN A 1 159 ? 17.468 -12.765 0.255 1.00 91.00 159 ASN A N 1
ATOM 1290 C CA . ASN A 1 159 ? 18.151 -12.965 1.537 1.00 91.00 159 ASN A CA 1
ATOM 1291 C C . ASN A 1 159 ? 17.612 -11.999 2.607 1.00 91.00 159 ASN A C 1
ATOM 1293 O O . ASN A 1 159 ? 18.345 -11.154 3.119 1.00 91.00 159 ASN A O 1
ATOM 1297 N N . TYR A 1 160 ? 16.307 -12.050 2.865 1.00 91.12 160 TYR A N 1
ATOM 1298 C CA . TYR A 1 160 ? 15.621 -11.217 3.853 1.00 91.12 160 TYR A CA 1
ATOM 1299 C C . TYR A 1 160 ? 15.123 -12.102 4.995 1.00 91.12 160 TYR A C 1
ATOM 1301 O O . TYR A 1 160 ? 14.491 -13.126 4.749 1.00 91.12 160 TYR A O 1
ATOM 1309 N N . ALA A 1 161 ? 15.432 -11.719 6.235 1.00 88.62 161 ALA A N 1
ATOM 1310 C CA . ALA A 1 161 ? 15.088 -12.511 7.418 1.00 88.62 161 ALA A CA 1
ATOM 1311 C C . ALA A 1 161 ? 13.611 -12.364 7.831 1.00 88.62 161 ALA A C 1
ATOM 1313 O O . ALA A 1 161 ? 13.073 -13.227 8.525 1.00 88.62 161 ALA A O 1
ATOM 1314 N N . GLY A 1 162 ? 12.961 -11.267 7.428 1.00 87.81 162 GLY A N 1
ATOM 1315 C CA . GLY A 1 162 ? 11.547 -11.024 7.698 1.00 87.81 162 GLY A CA 1
ATOM 1316 C C . GLY A 1 162 ? 10.621 -11.854 6.806 1.00 87.81 162 GLY A C 1
ATOM 1317 O O . GLY A 1 162 ? 11.016 -12.402 5.776 1.00 87.81 162 GLY A O 1
ATOM 1318 N N . LYS A 1 163 ? 9.348 -11.934 7.203 1.00 92.44 163 LYS A N 1
ATOM 1319 C CA . LYS A 1 163 ? 8.298 -12.576 6.398 1.00 92.44 163 LYS A CA 1
ATOM 1320 C C . LYS A 1 163 ? 7.789 -11.608 5.331 1.00 92.44 163 LYS A C 1
ATOM 1322 O O . LYS A 1 163 ? 7.669 -10.418 5.602 1.00 92.44 163 LYS A O 1
ATOM 1327 N N . TYR A 1 164 ? 7.460 -12.133 4.156 1.00 96.44 164 TYR A N 1
ATOM 1328 C CA . TYR A 1 164 ? 6.882 -11.375 3.047 1.00 96.44 164 TYR A CA 1
ATOM 1329 C C . TYR A 1 164 ? 5.904 -12.243 2.254 1.00 96.44 164 TYR A C 1
ATOM 1331 O O . TYR A 1 164 ? 6.134 -13.442 2.075 1.00 96.44 164 TYR A O 1
ATOM 1339 N N . GLY A 1 165 ? 4.809 -11.642 1.791 1.00 96.38 165 GLY A N 1
ATOM 1340 C CA . GLY A 1 165 ? 3.797 -12.314 0.976 1.00 96.38 165 GLY A CA 1
ATOM 1341 C C . GLY A 1 165 ? 3.983 -12.122 -0.530 1.00 96.38 165 GLY A C 1
ATOM 1342 O O . GLY A 1 165 ? 3.491 -12.932 -1.328 1.00 96.38 165 GLY A O 1
ATOM 1343 N N . MET A 1 166 ? 4.735 -11.093 -0.932 1.00 98.31 166 MET A N 1
ATOM 1344 C CA . MET A 1 166 ? 5.012 -10.775 -2.333 1.00 98.31 166 MET A CA 1
ATOM 1345 C C . MET A 1 166 ? 6.454 -10.305 -2.536 1.00 98.31 166 MET A C 1
ATOM 1347 O O . MET A 1 166 ? 7.043 -9.676 -1.662 1.00 98.31 166 MET A O 1
ATOM 1351 N N . HIS A 1 167 ? 7.022 -10.605 -3.702 1.00 98.44 167 HIS A N 1
ATOM 1352 C CA . HIS A 1 167 ? 8.398 -10.277 -4.066 1.00 98.44 167 HIS A CA 1
ATOM 1353 C C . HIS A 1 167 ? 8.466 -9.721 -5.488 1.00 98.44 167 HIS A C 1
ATOM 1355 O O . HIS A 1 167 ? 8.202 -10.457 -6.440 1.00 98.44 167 HIS A O 1
ATOM 1361 N N . GLN A 1 168 ? 8.863 -8.455 -5.630 1.00 98.56 168 GLN A N 1
ATOM 1362 C CA . GLN A 1 168 ? 9.237 -7.864 -6.916 1.00 98.56 168 GLN A CA 1
ATOM 1363 C C . GLN A 1 168 ? 10.660 -8.307 -7.266 1.00 98.56 168 GLN A C 1
ATOM 1365 O O . GLN A 1 168 ? 11.646 -7.853 -6.676 1.00 98.56 168 GLN A O 1
ATOM 1370 N N . TYR A 1 169 ? 10.766 -9.252 -8.198 1.00 97.69 169 TYR A N 1
ATOM 1371 C CA . TYR A 1 169 ? 12.030 -9.920 -8.522 1.00 97.69 169 TYR A CA 1
ATOM 1372 C C . TYR A 1 169 ? 12.728 -9.324 -9.746 1.00 97.69 169 TYR A C 1
ATOM 1374 O O . TYR A 1 169 ? 13.872 -9.679 -10.031 1.00 97.69 169 TYR A O 1
ATOM 1382 N N . THR A 1 170 ? 12.062 -8.437 -10.488 1.00 97.44 170 THR A N 1
ATOM 1383 C CA . THR A 1 170 ? 12.656 -7.696 -11.605 1.00 97.44 170 THR A CA 1
ATOM 1384 C C . THR A 1 170 ? 11.805 -6.487 -11.983 1.00 97.44 170 THR A C 1
ATOM 1386 O O . THR A 1 170 ? 10.582 -6.577 -11.935 1.00 97.44 170 THR A O 1
ATOM 1389 N N . ASN A 1 171 ? 12.458 -5.419 -12.440 1.00 96.62 171 ASN A N 1
ATOM 1390 C CA . ASN A 1 171 ? 11.846 -4.277 -13.128 1.00 96.62 171 ASN A CA 1
ATOM 1391 C C . ASN A 1 171 ? 11.886 -4.384 -14.665 1.00 96.62 171 ASN A C 1
ATOM 1393 O O . ASN A 1 171 ? 11.455 -3.492 -15.390 1.00 96.62 171 ASN A O 1
ATOM 1397 N N . LYS A 1 172 ? 12.434 -5.485 -15.196 1.00 97.00 172 LYS A N 1
ATOM 1398 C CA . LYS A 1 172 ? 12.695 -5.676 -16.634 1.00 97.00 172 LYS A CA 1
ATOM 1399 C C . LYS A 1 172 ? 11.822 -6.753 -17.271 1.00 97.00 172 LYS A C 1
ATOM 1401 O O . LYS A 1 172 ? 12.156 -7.270 -18.339 1.00 97.00 172 LYS A O 1
ATOM 1406 N N . GLY A 1 173 ? 10.712 -7.112 -16.626 1.00 97.38 173 GLY A N 1
ATOM 1407 C CA . GLY A 1 173 ? 9.771 -8.085 -17.168 1.00 97.38 173 GLY A CA 1
ATOM 1408 C C . GLY A 1 173 ? 9.197 -7.632 -18.509 1.00 97.38 173 GLY A C 1
ATOM 1409 O O . GLY A 1 173 ? 9.014 -6.439 -18.741 1.00 97.38 173 GLY A O 1
ATOM 1410 N N . GLN A 1 174 ? 8.919 -8.591 -19.390 1.00 97.50 174 GLN A N 1
ATOM 1411 C CA . GLN A 1 174 ? 8.295 -8.347 -20.689 1.00 97.50 174 GLN A CA 1
ATOM 1412 C C . GLN A 1 174 ? 6.984 -9.123 -20.747 1.00 97.50 174 GLN A C 1
ATOM 1414 O O . GLN A 1 174 ? 6.984 -10.353 -20.696 1.00 97.50 174 GLN A O 1
ATOM 1419 N N . TRP A 1 175 ? 5.873 -8.401 -20.861 1.00 97.88 175 TRP A N 1
ATOM 1420 C CA . TRP A 1 175 ? 4.527 -8.969 -20.856 1.00 97.88 175 TRP A CA 1
ATOM 1421 C C . TRP A 1 175 ? 3.756 -8.437 -22.056 1.00 97.88 175 TRP A C 1
ATOM 1423 O O . TRP A 1 175 ? 3.676 -7.227 -22.269 1.00 97.88 175 TRP A O 1
ATOM 1433 N N . ARG A 1 176 ? 3.192 -9.333 -22.876 1.00 97.88 176 ARG A N 1
ATOM 1434 C CA . ARG A 1 176 ? 2.451 -8.902 -24.072 1.00 97.88 176 ARG A CA 1
ATOM 1435 C C . ARG A 1 176 ? 1.267 -8.046 -23.631 1.00 97.88 176 ARG A C 1
ATOM 1437 O O . ARG A 1 176 ? 0.518 -8.442 -22.751 1.00 97.88 176 ARG A O 1
ATOM 1444 N N . GLY A 1 177 ? 1.094 -6.892 -24.267 1.00 97.56 177 GLY A N 1
ATOM 1445 C CA . GLY A 1 177 ? 0.029 -5.950 -23.924 1.00 97.56 177 GLY A CA 1
ATOM 1446 C C . GLY A 1 177 ? 0.406 -4.922 -22.859 1.00 97.56 177 GLY A C 1
ATOM 1447 O O . GLY A 1 177 ? -0.325 -3.951 -22.721 1.00 97.56 177 GLY A O 1
ATOM 1448 N N . ILE A 1 178 ? 1.546 -5.055 -22.171 1.00 98.56 178 ILE A N 1
ATOM 1449 C CA . ILE A 1 178 ? 2.004 -4.057 -21.196 1.00 98.56 178 ILE A CA 1
ATOM 1450 C C . ILE A 1 178 ? 3.234 -3.323 -21.746 1.00 98.56 178 ILE A C 1
ATOM 1452 O O . ILE A 1 178 ? 4.279 -3.950 -21.929 1.00 98.56 178 ILE A O 1
ATOM 1456 N N . PRO A 1 179 ? 3.138 -2.010 -22.020 1.00 98.00 179 PRO A N 1
ATOM 1457 C CA . PRO A 1 179 ? 4.289 -1.209 -22.415 1.00 98.00 179 PRO A CA 1
ATOM 1458 C C . PRO A 1 179 ? 5.373 -1.157 -21.330 1.00 98.00 179 PRO A C 1
ATOM 1460 O O . PRO A 1 179 ? 5.082 -0.982 -20.141 1.00 98.00 179 PRO A O 1
ATOM 1463 N N . SER A 1 180 ? 6.630 -1.253 -21.764 1.00 97.25 180 SER A N 1
ATOM 1464 C CA . SER A 1 180 ? 7.804 -1.036 -20.918 1.00 97.25 180 SER A CA 1
ATOM 1465 C C . SER A 1 180 ? 7.909 0.421 -20.474 1.00 97.25 180 SER A C 1
ATOM 1467 O O . SER A 1 180 ? 7.556 1.340 -21.217 1.00 97.25 180 SER A O 1
ATOM 1469 N N . THR A 1 181 ? 8.444 0.634 -19.276 1.00 95.75 181 THR A N 1
ATOM 1470 C CA . THR A 1 181 ? 8.826 1.966 -18.800 1.00 95.75 181 THR A CA 1
ATOM 1471 C C . THR A 1 181 ? 10.157 2.410 -19.423 1.00 95.75 181 THR A C 1
ATOM 1473 O O . THR A 1 181 ? 10.809 1.664 -20.161 1.00 95.75 181 THR A O 1
ATOM 1476 N N . GLY A 1 182 ? 10.612 3.618 -19.070 1.00 92.69 182 GLY A N 1
ATOM 1477 C CA . GLY A 1 182 ? 11.960 4.093 -19.404 1.00 92.69 182 GLY A CA 1
ATOM 1478 C C . GLY A 1 182 ? 13.097 3.243 -18.814 1.00 92.69 182 GLY A C 1
ATOM 1479 O O . GLY A 1 182 ? 14.235 3.381 -19.249 1.00 92.69 182 GLY A O 1
ATOM 1480 N N . GLU A 1 183 ? 12.804 2.338 -17.875 1.00 89.88 183 GLU A N 1
ATOM 1481 C CA . GLU A 1 183 ? 13.779 1.411 -17.280 1.00 89.88 183 GLU A CA 1
ATOM 1482 C C . GLU A 1 183 ? 13.945 0.105 -18.078 1.00 89.88 183 GLU A C 1
ATOM 1484 O O . GLU A 1 183 ? 14.763 -0.756 -17.737 1.00 89.88 183 GLU A O 1
ATOM 1489 N N . GLY A 1 184 ? 13.198 -0.035 -19.178 1.00 90.19 184 GLY A N 1
ATOM 1490 C CA . GLY A 1 184 ? 13.344 -1.131 -20.131 1.00 90.19 184 GLY A CA 1
ATOM 1491 C C . GLY A 1 184 ? 12.428 -2.331 -19.886 1.00 90.19 184 GLY A C 1
ATOM 1492 O O . GLY A 1 184 ? 12.568 -3.332 -20.587 1.00 90.19 184 GLY A O 1
ATOM 1493 N N . GLY A 1 185 ? 11.473 -2.257 -18.957 1.00 96.12 185 GLY A N 1
ATOM 1494 C CA . GLY A 1 185 ? 10.468 -3.306 -18.786 1.00 96.12 185 GLY A CA 1
ATOM 1495 C C . GLY A 1 185 ? 9.345 -2.950 -17.823 1.00 96.12 185 GLY A C 1
ATOM 1496 O O . GLY A 1 185 ? 8.989 -1.782 -17.666 1.00 96.12 185 GLY A O 1
ATOM 1497 N N . VAL A 1 186 ? 8.751 -3.995 -17.253 1.00 98.25 186 VAL A N 1
ATOM 1498 C CA . VAL A 1 186 ? 7.630 -3.939 -16.317 1.00 98.25 186 VAL A CA 1
ATOM 1499 C C . VAL A 1 186 ? 8.037 -4.611 -15.012 1.00 98.25 186 VAL A C 1
ATOM 1501 O O . VAL A 1 186 ? 8.583 -5.725 -15.017 1.00 98.25 186 VAL A O 1
ATOM 1504 N N . ASP A 1 187 ? 7.716 -3.962 -13.901 1.00 98.50 187 ASP A N 1
ATOM 1505 C CA . ASP A 1 187 ? 7.882 -4.529 -12.574 1.00 98.50 187 ASP A CA 1
ATOM 1506 C C . ASP A 1 187 ? 7.060 -5.807 -12.422 1.00 98.50 187 ASP A C 1
ATOM 1508 O O . ASP A 1 187 ? 5.864 -5.869 -12.723 1.00 98.50 187 ASP A O 1
ATOM 1512 N N . THR A 1 188 ? 7.746 -6.886 -12.053 1.00 98.62 188 THR A N 1
ATOM 1513 C CA . THR A 1 188 ? 7.192 -8.236 -12.079 1.00 98.62 188 THR A CA 1
ATOM 1514 C C . THR A 1 188 ? 7.407 -8.940 -10.752 1.00 98.62 188 THR A C 1
ATOM 1516 O O . THR A 1 188 ? 8.497 -8.945 -10.171 1.00 98.62 188 THR A O 1
ATOM 1519 N N . ASN A 1 189 ? 6.334 -9.586 -10.305 1.00 98.62 189 ASN A N 1
ATOM 1520 C CA . ASN A 1 189 ? 6.161 -10.031 -8.940 1.00 98.62 189 ASN A CA 1
ATOM 1521 C C . ASN A 1 189 ? 5.845 -11.515 -8.857 1.00 98.62 189 ASN A C 1
ATOM 1523 O O . ASN A 1 189 ? 5.080 -12.062 -9.656 1.00 98.62 189 ASN A O 1
ATOM 1527 N N . TRP A 1 190 ? 6.367 -12.147 -7.814 1.00 98.38 190 TRP A N 1
ATOM 1528 C CA . TRP A 1 190 ? 5.865 -13.418 -7.323 1.00 98.38 190 TRP A CA 1
ATOM 1529 C C . TRP A 1 190 ? 5.036 -13.200 -6.073 1.00 98.38 190 TRP A C 1
ATOM 1531 O O . TRP A 1 190 ? 5.485 -12.564 -5.123 1.00 98.38 190 TRP A O 1
ATOM 1541 N N . CYS A 1 191 ? 3.837 -13.765 -6.071 1.00 98.06 191 CYS A N 1
ATOM 1542 C CA . CYS A 1 191 ? 2.980 -13.816 -4.903 1.00 98.06 191 CYS A CA 1
ATOM 1543 C C . CYS A 1 191 ? 2.964 -15.237 -4.331 1.00 98.06 191 CYS A C 1
ATOM 1545 O O . CYS A 1 191 ? 2.822 -16.219 -5.072 1.00 98.06 191 CYS A O 1
ATOM 1547 N N . PHE A 1 192 ? 3.124 -15.323 -3.011 1.00 96.75 192 PHE A N 1
ATOM 1548 C CA . PHE A 1 192 ? 3.186 -16.575 -2.255 1.00 96.75 192 PHE A CA 1
ATOM 1549 C C . PHE A 1 192 ? 1.957 -16.791 -1.364 1.00 96.75 192 PHE A C 1
ATOM 1551 O O . PHE A 1 192 ? 1.771 -17.886 -0.835 1.00 96.75 192 PHE A O 1
ATOM 1558 N N . VAL A 1 193 ? 1.120 -15.762 -1.214 1.00 96.62 193 VAL A N 1
ATOM 1559 C CA . VAL A 1 193 ? -0.074 -15.751 -0.363 1.00 96.62 193 VAL A CA 1
ATOM 1560 C C . VAL A 1 193 ? -1.327 -15.782 -1.233 1.00 96.62 193 VAL A C 1
ATOM 1562 O O . VAL A 1 193 ? -1.425 -15.070 -2.230 1.00 96.62 193 VAL A O 1
ATOM 1565 N N . ASP A 1 194 ? -2.317 -16.584 -0.845 1.00 97.12 194 ASP A N 1
ATOM 1566 C CA . ASP A 1 194 ? -3.653 -16.536 -1.447 1.00 97.12 194 ASP A CA 1
ATOM 1567 C C . ASP A 1 194 ? -4.435 -15.327 -0.907 1.00 97.12 194 ASP A C 1
ATOM 1569 O O . ASP A 1 194 ? -5.328 -15.456 -0.066 1.00 97.12 194 ASP A O 1
ATOM 1573 N N . TYR A 1 195 ? -4.063 -14.126 -1.359 1.00 97.94 195 TYR A N 1
ATOM 1574 C CA . TYR A 1 195 ? -4.789 -12.907 -1.006 1.00 97.94 195 TYR A CA 1
ATOM 1575 C C . TYR A 1 195 ? -6.258 -12.941 -1.427 1.00 97.94 195 TYR A C 1
ATOM 1577 O O . TYR A 1 195 ? -7.085 -12.591 -0.587 1.00 97.94 195 TYR A O 1
ATOM 1585 N N . PRO A 1 196 ? -6.636 -13.405 -2.638 1.00 97.69 196 PRO A N 1
ATOM 1586 C CA . PRO A 1 196 ? -8.045 -13.481 -3.010 1.00 97.69 196 PRO A CA 1
ATOM 1587 C C . PRO A 1 196 ? -8.876 -14.316 -2.025 1.00 97.69 196 PRO A C 1
ATOM 1589 O O . PRO A 1 196 ? -9.973 -13.904 -1.641 1.00 97.69 196 PRO A O 1
ATOM 1592 N N . GLY A 1 197 ? -8.360 -15.471 -1.588 1.00 97.19 197 GLY A N 1
ATOM 1593 C CA . GLY A 1 197 ? -8.988 -16.283 -0.546 1.00 97.19 197 GLY A CA 1
ATOM 1594 C C . GLY A 1 197 ? -9.022 -15.576 0.811 1.00 97.19 197 GLY A C 1
ATOM 1595 O O . GLY A 1 197 ? -10.048 -15.597 1.496 1.00 97.19 197 GLY A O 1
ATOM 1596 N N . LEU A 1 198 ? -7.936 -14.892 1.181 1.00 96.44 198 LEU A N 1
ATOM 1597 C CA . LEU A 1 198 ? -7.828 -14.153 2.438 1.00 96.44 198 LEU A CA 1
ATOM 1598 C C . LEU A 1 198 ? -8.813 -12.976 2.521 1.00 96.44 198 LEU A C 1
ATOM 1600 O O . LEU A 1 198 ? -9.505 -12.854 3.529 1.00 96.44 198 LEU A O 1
ATOM 1604 N N . MET A 1 199 ? -8.930 -12.154 1.471 1.00 96.94 199 MET A N 1
ATOM 1605 C CA . MET A 1 199 ? -9.847 -11.003 1.437 1.00 96.94 199 MET A CA 1
ATOM 1606 C C . MET A 1 199 ? -11.301 -11.443 1.593 1.00 96.94 199 MET A C 1
ATOM 1608 O O . MET A 1 199 ? -12.047 -10.845 2.366 1.00 96.94 199 MET A O 1
ATOM 1612 N N . LYS A 1 200 ? -11.684 -12.537 0.920 1.00 95.75 200 LYS A N 1
ATOM 1613 C CA . LYS A 1 200 ? -13.015 -13.143 1.049 1.00 95.75 200 LYS A CA 1
ATOM 1614 C C . LYS A 1 200 ? -13.261 -13.671 2.457 1.00 95.75 200 LYS A C 1
ATOM 1616 O O . LYS A 1 200 ? -14.307 -13.403 3.031 1.00 95.75 200 LYS A O 1
ATOM 1621 N N . LYS A 1 201 ? -12.295 -14.404 3.021 1.00 95.56 201 LYS A N 1
ATOM 1622 C CA . LYS A 1 201 ? -12.401 -14.990 4.364 1.00 95.56 201 LYS A CA 1
ATOM 1623 C C . LYS A 1 201 ? -12.518 -13.928 5.459 1.00 95.56 201 LYS A C 1
ATOM 1625 O O . LYS A 1 201 ? -13.229 -14.145 6.433 1.00 95.56 201 LYS A O 1
ATOM 1630 N N . LEU A 1 202 ? -11.786 -12.824 5.322 1.00 93.44 202 LEU A N 1
ATOM 1631 C CA . LEU A 1 202 ? -11.773 -11.729 6.292 1.00 93.44 202 LEU A CA 1
ATOM 1632 C C . LEU A 1 202 ? -12.862 -10.679 6.036 1.00 93.44 202 LEU A C 1
ATOM 1634 O O . LEU A 1 202 ? -13.007 -9.766 6.844 1.00 93.44 202 LEU A O 1
ATOM 1638 N N . GLU A 1 203 ? -13.599 -10.788 4.926 1.00 94.88 203 GLU A N 1
ATOM 1639 C CA . GLU A 1 203 ? -14.586 -9.797 4.484 1.00 94.88 203 GLU A CA 1
ATOM 1640 C C . GLU A 1 203 ? -14.005 -8.367 4.389 1.00 94.88 203 GLU A C 1
ATOM 1642 O O . GLU A 1 203 ? -14.663 -7.383 4.726 1.00 94.88 203 GLU A O 1
ATOM 1647 N N . LEU A 1 204 ? -12.754 -8.241 3.937 1.00 94.75 204 LEU A N 1
ATOM 1648 C CA . LEU A 1 204 ? -12.052 -6.960 3.760 1.00 94.75 204 LEU A CA 1
ATOM 1649 C C . LEU A 1 204 ? -12.071 -6.517 2.292 1.00 94.75 204 LEU A C 1
ATOM 1651 O O . LEU A 1 204 ? -12.566 -7.232 1.428 1.00 94.75 204 LEU A O 1
ATOM 1655 N N . ASN A 1 205 ? -11.531 -5.338 1.983 1.00 96.88 205 ASN A N 1
ATOM 1656 C CA . ASN A 1 205 ? -11.299 -4.884 0.603 1.00 96.88 205 ASN A CA 1
ATOM 1657 C C . ASN A 1 205 ? -12.562 -4.852 -0.275 1.00 96.88 205 ASN A C 1
ATOM 1659 O O . ASN A 1 205 ? -12.524 -5.211 -1.452 1.00 96.88 205 ASN A O 1
ATOM 1663 N N . GLY A 1 206 ? -13.697 -4.451 0.298 1.00 94.19 206 GLY A N 1
ATOM 1664 C CA . GLY A 1 206 ? -14.975 -4.404 -0.419 1.00 94.19 206 GLY A CA 1
ATOM 1665 C C . GLY A 1 206 ? -15.702 -5.750 -0.535 1.00 94.19 206 GLY A C 1
ATOM 1666 O O . GLY A 1 206 ? -16.766 -5.790 -1.140 1.00 94.19 206 GLY A O 1
ATOM 1667 N N . TYR A 1 207 ? -15.191 -6.832 0.071 1.00 92.56 207 TYR A N 1
ATOM 1668 C CA . TYR A 1 207 ? -15.915 -8.108 0.195 1.00 92.56 207 TYR A CA 1
ATOM 1669 C C . TYR A 1 207 ? -16.932 -8.129 1.341 1.00 92.56 207 TYR A C 1
ATOM 1671 O O . TYR A 1 207 ? -17.763 -9.036 1.416 1.00 92.56 207 TYR A O 1
ATOM 1679 N N . LYS A 1 208 ? -16.890 -7.131 2.230 1.00 84.62 208 LYS A N 1
ATOM 1680 C CA . LYS A 1 208 ? -17.898 -6.960 3.272 1.00 84.62 208 LYS A CA 1
ATOM 1681 C C . LYS A 1 208 ? -19.258 -6.752 2.624 1.00 84.62 208 LYS A C 1
ATOM 1683 O O . LYS A 1 208 ? -19.449 -5.787 1.883 1.00 84.62 208 LYS A O 1
ATOM 1688 N N . LYS A 1 209 ? -20.217 -7.625 2.933 1.00 61.50 209 LYS A N 1
ATOM 1689 C CA . LYS A 1 209 ? -21.610 -7.391 2.541 1.00 61.50 209 LYS A CA 1
ATOM 1690 C C . LYS A 1 209 ? -22.053 -6.038 3.108 1.00 61.50 209 LYS A C 1
ATOM 1692 O O . LYS A 1 209 ? -21.707 -5.738 4.258 1.00 61.50 209 LYS A O 1
ATOM 1697 N N . PRO A 1 210 ? -22.815 -5.229 2.350 1.00 52.62 210 PRO A N 1
ATOM 1698 C CA . PRO A 1 210 ? -23.516 -4.104 2.942 1.00 52.62 210 PRO A CA 1
ATOM 1699 C C . PRO A 1 210 ? -24.269 -4.643 4.158 1.00 52.62 210 PRO A C 1
ATOM 1701 O O . PRO A 1 210 ? -25.033 -5.603 4.037 1.00 52.62 210 PRO A O 1
ATOM 1704 N N . LYS A 1 211 ? -24.018 -4.080 5.344 1.00 44.78 211 LYS A N 1
ATOM 1705 C CA . LYS A 1 211 ? -25.011 -4.218 6.409 1.00 44.78 211 LYS A CA 1
ATOM 1706 C C . LYS A 1 211 ? -26.305 -3.638 5.842 1.00 44.78 211 LYS A C 1
ATOM 1708 O O . LYS A 1 211 ? -26.219 -2.652 5.107 1.00 44.78 211 LYS A O 1
ATOM 1713 N N . GLU A 1 212 ? -27.449 -4.259 6.138 1.00 38.31 212 GLU A N 1
ATOM 1714 C CA . GLU A 1 212 ? -28.752 -3.660 5.833 1.00 38.31 212 GLU A CA 1
ATOM 1715 C C . GLU A 1 212 ? -28.685 -2.166 6.143 1.00 38.31 212 GLU A C 1
ATOM 1717 O O . GLU A 1 212 ? -28.140 -1.779 7.184 1.00 38.31 212 GLU A O 1
ATOM 1722 N N . GLU A 1 213 ? -29.172 -1.337 5.217 1.00 33.62 213 GLU A N 1
ATOM 1723 C CA . GLU A 1 213 ? -29.405 0.070 5.507 1.00 33.62 213 GLU A CA 1
ATOM 1724 C C . GLU A 1 213 ? -30.267 0.125 6.765 1.00 33.62 213 GLU A C 1
ATOM 1726 O O . GLU A 1 213 ? -31.475 -0.112 6.738 1.00 33.62 213 GLU A O 1
ATOM 1731 N N . VAL A 1 214 ? -29.636 0.431 7.896 1.00 34.97 214 VAL A N 1
ATOM 1732 C CA . VAL A 1 214 ? -30.361 0.956 9.036 1.00 34.97 214 VAL A CA 1
ATOM 1733 C C . VAL A 1 214 ? -30.893 2.280 8.517 1.00 34.97 214 VAL A C 1
ATOM 1735 O O . VAL A 1 214 ? -30.107 3.208 8.315 1.00 34.97 214 VAL A O 1
ATOM 1738 N N . LYS A 1 215 ? -32.195 2.338 8.200 1.00 37.34 215 LYS A N 1
ATOM 1739 C CA . LYS A 1 215 ? -32.873 3.594 7.868 1.00 37.34 215 LYS A CA 1
ATOM 1740 C C . LYS A 1 215 ? -32.407 4.627 8.887 1.00 37.34 215 LYS A C 1
ATOM 1742 O O . LYS A 1 215 ? -32.566 4.405 10.087 1.00 37.34 215 LYS A O 1
ATOM 1747 N N . GLY A 1 216 ? -31.761 5.687 8.401 1.00 35.41 216 GLY A N 1
ATOM 1748 C CA . GLY A 1 216 ? -31.290 6.765 9.258 1.00 35.41 216 GLY A CA 1
ATOM 1749 C C . GLY A 1 216 ? -32.438 7.243 10.139 1.00 35.41 216 GLY A C 1
ATOM 1750 O O . GLY A 1 216 ? -33.576 7.337 9.672 1.00 35.41 216 GLY A O 1
ATOM 1751 N N . LEU A 1 217 ? -32.134 7.484 11.413 1.00 33.22 217 LEU A N 1
ATOM 1752 C CA . LEU A 1 217 ? -33.087 8.047 12.361 1.00 33.22 217 LEU A CA 1
ATOM 1753 C C . LEU A 1 217 ? -33.635 9.350 11.775 1.00 33.22 217 LEU A C 1
ATOM 1755 O O . LEU A 1 217 ? -32.903 10.138 11.172 1.00 33.22 217 LEU A O 1
ATOM 1759 N N . THR A 1 218 ? -34.936 9.574 11.918 1.00 44.09 218 THR A N 1
ATOM 1760 C CA . THR A 1 218 ? -35.520 10.865 11.559 1.00 44.09 218 THR A CA 1
ATOM 1761 C C . THR A 1 218 ? -34.878 11.961 12.406 1.00 44.09 218 THR A C 1
ATOM 1763 O O . THR A 1 218 ? -34.432 11.715 13.522 1.00 44.09 218 THR A O 1
ATOM 1766 N N . LYS A 1 219 ? -34.868 13.203 11.917 1.00 40.19 219 LYS A N 1
ATOM 1767 C CA . LYS A 1 219 ? -34.278 14.349 12.633 1.00 40.19 219 LYS A CA 1
ATOM 1768 C C . LYS A 1 219 ? -34.802 14.493 14.074 1.00 40.19 219 LYS A C 1
ATOM 1770 O O . LYS A 1 219 ? -34.066 14.859 14.979 1.00 40.19 219 LYS A O 1
ATOM 1775 N N . MET A 1 220 ? -36.067 14.130 14.285 1.00 39.34 220 MET A N 1
ATOM 1776 C CA . MET A 1 220 ? -36.722 14.119 15.593 1.00 39.34 220 MET A CA 1
ATOM 1777 C C . MET A 1 220 ? -36.254 12.953 16.482 1.00 39.34 220 MET A C 1
ATOM 1779 O O . MET A 1 220 ? -36.133 13.110 17.693 1.00 39.34 220 MET A O 1
ATOM 1783 N N . GLU A 1 221 ? -35.969 11.786 15.903 1.00 44.69 221 GLU A N 1
ATOM 1784 C CA . GLU A 1 221 ? -35.374 10.653 16.618 1.00 44.69 221 GLU A CA 1
ATOM 1785 C C . GLU A 1 221 ? -33.887 10.880 16.913 1.00 44.69 221 GLU A C 1
ATOM 1787 O O . GLU A 1 221 ? -33.440 10.499 17.988 1.00 44.69 221 GLU A O 1
ATOM 1792 N N . GLU A 1 222 ? -33.138 11.545 16.024 1.00 42.44 222 GLU A N 1
ATOM 1793 C CA . GLU A 1 222 ? -31.770 12.011 16.287 1.00 42.44 222 GLU A CA 1
ATOM 1794 C C . GLU A 1 222 ? -31.735 13.017 17.436 1.00 42.44 222 GLU A C 1
ATOM 1796 O O . GLU A 1 222 ? -30.945 12.850 18.357 1.00 42.44 222 GLU A O 1
ATOM 1801 N N . GLU A 1 223 ? -32.601 14.034 17.422 1.00 47.12 223 GLU A N 1
ATOM 1802 C CA . GLU A 1 223 ? -32.689 15.022 18.503 1.00 47.12 223 GLU A CA 1
ATOM 1803 C C . GLU A 1 223 ? -33.059 14.364 19.836 1.00 47.12 223 GLU A C 1
ATOM 1805 O O . GLU A 1 223 ? -32.456 14.677 20.861 1.00 47.12 223 GLU A O 1
ATOM 1810 N N . LYS A 1 224 ? -33.973 13.387 19.822 1.00 47.34 224 LYS A N 1
ATOM 1811 C CA . LYS A 1 224 ? -34.363 12.626 21.014 1.00 47.34 224 LYS A CA 1
ATOM 1812 C C . LYS A 1 224 ? -33.241 11.709 21.516 1.00 47.34 224 LYS A C 1
ATOM 1814 O O . LYS A 1 224 ? -33.007 11.653 22.719 1.00 47.34 224 LYS A O 1
ATOM 1819 N N . LEU A 1 225 ? -32.497 11.056 20.617 1.00 42.72 225 LEU A N 1
ATOM 1820 C CA . LEU A 1 225 ? -31.305 10.280 20.977 1.00 42.72 225 LEU A CA 1
ATOM 1821 C C . LEU A 1 225 ? -30.192 11.182 21.528 1.00 42.72 225 LEU A C 1
ATOM 1823 O O . LEU A 1 225 ? -29.539 10.823 22.501 1.00 42.72 225 LEU A O 1
ATOM 1827 N N . LEU A 1 226 ? -29.961 12.348 20.922 1.00 44.47 226 LEU A N 1
ATOM 1828 C CA . LEU A 1 226 ? -28.946 13.314 21.350 1.00 44.47 226 LEU A CA 1
ATOM 1829 C C . LEU A 1 226 ? -29.269 13.924 22.717 1.00 44.47 226 LEU A C 1
ATOM 1831 O O . LEU A 1 226 ? -28.345 14.219 23.472 1.00 44.47 226 LEU A O 1
ATOM 1835 N N . ASP A 1 227 ? -30.550 14.079 23.052 1.00 47.28 227 ASP A N 1
ATOM 1836 C CA . ASP A 1 227 ? -30.995 14.523 24.378 1.00 47.28 227 ASP A CA 1
ATOM 1837 C C . ASP A 1 227 ? -30.923 13.394 25.436 1.00 47.28 227 ASP A C 1
ATOM 1839 O O . ASP A 1 227 ? -30.773 13.656 26.634 1.00 47.28 227 ASP A O 1
ATOM 1843 N N . GLU A 1 228 ? -30.947 12.126 24.998 1.00 48.25 228 GLU A N 1
ATOM 1844 C CA . GLU A 1 228 ? -30.735 10.931 25.832 1.00 48.25 228 GLU A CA 1
ATOM 1845 C C . GLU A 1 228 ? -29.247 10.570 26.032 1.00 48.25 228 GLU A C 1
ATOM 1847 O O . GLU A 1 228 ? -28.882 9.973 27.054 1.00 48.25 228 GLU A O 1
ATOM 1852 N N . ILE A 1 229 ? -28.356 10.965 25.114 1.00 47.38 229 ILE A N 1
ATOM 1853 C CA . ILE A 1 229 ? -26.908 10.789 25.268 1.00 47.38 229 ILE A CA 1
ATOM 1854 C C . ILE A 1 229 ? -26.380 11.853 26.237 1.00 47.38 229 ILE A C 1
ATOM 1856 O O . ILE A 1 229 ? -26.042 12.970 25.857 1.00 47.38 229 ILE A O 1
ATOM 1860 N N . LYS A 1 230 ? -26.217 11.477 27.510 1.00 54.59 230 LYS A N 1
ATOM 1861 C CA . LYS A 1 230 ? -25.279 12.170 28.407 1.00 54.59 230 LYS A CA 1
ATOM 1862 C C . LYS A 1 230 ? -23.895 12.122 27.759 1.00 54.59 230 LYS A C 1
ATOM 1864 O O . LYS A 1 230 ? -23.286 11.051 27.716 1.00 54.59 230 LYS A O 1
ATOM 1869 N N . GLN A 1 231 ? -23.399 13.247 27.248 1.00 68.81 231 GLN A N 1
ATOM 1870 C CA . GLN A 1 231 ? -22.087 13.282 26.612 1.00 68.81 231 GLN A CA 1
ATOM 1871 C C . GLN A 1 231 ? -21.035 13.158 27.716 1.00 68.81 231 GLN A C 1
ATOM 1873 O O . GLN A 1 231 ? -20.805 14.085 28.496 1.00 68.81 231 GLN A O 1
ATOM 1878 N N . THR A 1 232 ? -20.430 11.973 27.832 1.00 76.25 232 THR A N 1
ATOM 1879 C CA . THR A 1 232 ? -19.170 11.845 28.562 1.00 76.25 232 THR A CA 1
ATOM 1880 C C . THR A 1 232 ? -18.054 12.160 27.582 1.00 76.25 232 THR A C 1
ATOM 1882 O O . THR A 1 232 ? -17.975 11.548 26.519 1.00 76.25 232 THR A O 1
ATOM 1885 N N . VAL A 1 233 ? -17.194 13.108 27.924 1.00 80.19 233 VAL A N 1
ATOM 1886 C CA . VAL A 1 233 ? -16.003 13.437 27.142 1.00 80.19 233 VAL A CA 1
ATOM 1887 C C . VAL A 1 233 ? -14.777 13.083 27.959 1.00 80.19 233 VAL A C 1
ATOM 1889 O O . VAL A 1 233 ? -14.702 13.401 29.145 1.00 80.19 233 VAL A O 1
ATOM 1892 N N . VAL A 1 234 ? -13.813 12.432 27.318 1.00 82.56 234 VAL A N 1
ATOM 1893 C CA . VAL A 1 234 ? -12.490 12.182 27.877 1.00 82.56 234 VAL A CA 1
ATOM 1894 C C . VAL A 1 234 ? -11.498 13.059 27.130 1.00 82.56 234 VAL A C 1
ATOM 1896 O O . VAL A 1 234 ? -11.251 12.846 25.941 1.00 82.56 234 VAL A O 1
ATOM 1899 N N . THR A 1 235 ? -10.940 14.042 27.830 1.00 82.94 235 THR A N 1
ATOM 1900 C CA . THR A 1 235 ? -9.854 14.877 27.315 1.00 82.94 235 THR A CA 1
ATOM 1901 C C . THR A 1 235 ? -8.513 14.427 27.877 1.00 82.94 235 THR A C 1
ATOM 1903 O O . THR A 1 235 ? -8.421 14.070 29.052 1.00 82.94 235 THR A O 1
ATOM 1906 N N . TYR A 1 236 ? -7.489 14.381 27.030 1.00 79.81 236 TYR A N 1
ATOM 1907 C CA . TYR A 1 236 ? -6.213 13.749 27.357 1.00 79.81 236 TYR A CA 1
ATOM 1908 C C . TYR A 1 236 ? -5.034 14.446 26.681 1.00 79.81 236 TYR A C 1
ATOM 1910 O O . TYR A 1 236 ? -5.169 15.001 25.592 1.00 79.81 236 TYR A O 1
ATOM 1918 N N . GLU A 1 237 ? -3.870 14.377 27.318 1.00 77.75 237 GLU A N 1
ATOM 1919 C CA . GLU A 1 237 ? -2.589 14.653 26.666 1.00 77.75 237 GLU A CA 1
ATOM 1920 C C . GLU A 1 237 ? -2.180 13.454 25.796 1.00 77.75 237 GLU A C 1
ATOM 1922 O O . GLU A 1 237 ? -2.410 12.308 26.185 1.00 77.75 237 GLU A O 1
ATOM 1927 N N . ASP A 1 238 ? -1.534 13.682 24.650 1.00 73.88 238 ASP A N 1
ATOM 1928 C CA . ASP A 1 238 ? -1.178 12.624 23.684 1.00 73.88 238 ASP A CA 1
ATOM 1929 C C . ASP A 1 238 ? -0.431 11.437 24.302 1.00 73.88 238 ASP A C 1
ATOM 1931 O O . ASP A 1 238 ? -0.684 10.279 23.956 1.00 73.88 238 ASP A O 1
ATOM 1935 N N . ARG A 1 239 ? 0.452 11.710 25.273 1.00 74.69 239 ARG A N 1
ATOM 1936 C CA . ARG A 1 239 ? 1.202 10.684 26.020 1.00 74.69 239 ARG A CA 1
ATOM 1937 C C . ARG A 1 239 ? 0.310 9.699 26.789 1.00 74.69 239 ARG A C 1
ATOM 1939 O O . ARG A 1 239 ? 0.776 8.623 27.155 1.00 74.69 239 ARG A O 1
ATOM 1946 N N . ASP A 1 240 ? -0.957 10.044 27.008 1.00 80.19 240 ASP A N 1
ATOM 1947 C CA . ASP A 1 240 ? -1.937 9.277 27.775 1.00 80.19 240 ASP A CA 1
ATOM 1948 C C . ASP A 1 240 ? -3.100 8.732 26.927 1.00 80.19 240 ASP A C 1
ATOM 1950 O O . ASP A 1 240 ? -4.082 8.226 27.477 1.00 80.19 240 ASP A O 1
ATOM 1954 N N . TYR A 1 241 ? -2.977 8.747 25.594 1.00 76.75 241 TYR A N 1
ATOM 1955 C CA . TYR A 1 241 ? -4.002 8.250 24.666 1.00 76.75 241 TYR A CA 1
ATOM 1956 C C . TYR A 1 241 ? -4.533 6.850 25.022 1.00 76.75 241 TYR A C 1
ATOM 1958 O O . TYR A 1 241 ? -5.742 6.651 25.154 1.00 76.75 241 TYR A O 1
ATOM 1966 N N . ASP A 1 242 ? -3.649 5.874 25.251 1.00 74.50 242 ASP A N 1
ATOM 1967 C CA . ASP A 1 242 ? -4.060 4.492 25.541 1.00 74.50 242 ASP A CA 1
ATOM 1968 C C . ASP A 1 242 ? -4.884 4.383 26.833 1.00 74.50 242 ASP A C 1
ATOM 1970 O O . ASP A 1 242 ? -5.783 3.545 26.957 1.00 74.50 242 ASP A O 1
ATOM 1974 N N . LYS A 1 243 ? -4.610 5.259 27.803 1.00 86.50 243 LYS A N 1
ATOM 1975 C CA . LYS A 1 243 ? -5.350 5.343 29.065 1.00 86.50 243 LYS A CA 1
ATOM 1976 C C . LYS A 1 243 ? -6.702 6.022 28.858 1.00 86.50 243 LYS A C 1
ATOM 1978 O O . LYS A 1 243 ? -7.711 5.555 29.390 1.00 86.50 243 LYS A O 1
ATOM 1983 N N . ALA A 1 244 ? -6.741 7.055 28.020 1.00 79.50 244 ALA A N 1
ATOM 1984 C CA . ALA A 1 244 ? -7.970 7.712 27.600 1.00 79.50 244 ALA A CA 1
ATOM 1985 C C . ALA A 1 244 ? -8.927 6.749 26.901 1.00 79.50 244 ALA A C 1
ATOM 1987 O O . ALA A 1 244 ? -10.108 6.700 27.244 1.00 79.50 244 ALA A O 1
ATOM 1988 N N . VAL A 1 245 ? -8.414 5.899 26.009 1.00 71.00 245 VAL A N 1
ATOM 1989 C CA . VAL A 1 245 ? -9.198 4.857 25.334 1.00 71.00 245 VAL A CA 1
ATOM 1990 C C . VAL A 1 245 ? -9.836 3.884 26.334 1.00 71.00 245 VAL A C 1
ATOM 1992 O O . VAL A 1 245 ? -10.985 3.483 26.136 1.00 71.00 245 VAL A O 1
ATOM 1995 N N . LYS A 1 246 ? -9.142 3.508 27.419 1.00 82.38 246 LYS A N 1
ATOM 1996 C CA . LYS A 1 246 ? -9.708 2.622 28.456 1.00 82.38 246 LYS A CA 1
ATOM 1997 C C . LYS A 1 246 ? -10.919 3.255 29.144 1.00 82.38 246 LYS A C 1
ATOM 1999 O O . LYS A 1 246 ? -11.974 2.625 29.222 1.00 82.38 246 LYS A O 1
ATOM 2004 N N . ILE A 1 247 ? -10.788 4.508 29.583 1.00 81.44 247 ILE A N 1
ATOM 2005 C CA . ILE A 1 247 ? -11.879 5.262 30.219 1.00 81.44 247 ILE A CA 1
ATOM 2006 C C . ILE A 1 247 ? -13.027 5.480 29.229 1.00 81.44 247 ILE A C 1
ATOM 2008 O O . ILE A 1 247 ? -14.188 5.235 29.562 1.00 81.44 247 ILE A O 1
ATOM 2012 N N . ALA A 1 248 ? -12.715 5.857 27.990 1.00 77.31 248 ALA A N 1
ATOM 2013 C CA . ALA A 1 248 ? -13.722 6.108 26.971 1.00 77.31 248 ALA A CA 1
ATOM 2014 C C . ALA A 1 248 ? -14.553 4.865 26.635 1.00 77.31 248 ALA A C 1
ATOM 2016 O O . ALA A 1 248 ? -15.771 4.964 26.499 1.00 77.31 248 ALA A O 1
ATOM 2017 N N . LYS A 1 249 ? -13.935 3.679 26.589 1.00 75.88 249 LYS A N 1
ATOM 2018 C CA . LYS A 1 249 ? -14.652 2.412 26.386 1.00 75.88 249 LYS A CA 1
ATOM 2019 C C . LYS A 1 249 ? -15.638 2.109 27.514 1.00 75.88 249 LYS A C 1
ATOM 2021 O O . LYS A 1 249 ? -16.781 1.759 27.230 1.00 75.88 249 LYS A O 1
ATOM 2026 N N . GLN A 1 250 ? -15.223 2.261 28.774 1.00 80.38 250 GLN A N 1
ATOM 2027 C CA . GLN A 1 250 ? -16.080 1.974 29.931 1.00 80.38 250 GLN A CA 1
ATOM 2028 C C . GLN A 1 250 ? -17.248 2.962 30.043 1.00 80.38 250 GLN A C 1
ATOM 2030 O O . GLN A 1 250 ? -18.363 2.573 30.385 1.00 80.38 250 GLN A O 1
ATOM 2035 N N . HIS A 1 251 ? -17.002 4.235 29.730 1.00 75.06 251 HIS A N 1
ATOM 2036 C CA . HIS A 1 251 ? -17.985 5.305 29.893 1.00 75.06 251 HIS A CA 1
ATOM 2037 C C . HIS A 1 251 ? -18.724 5.686 28.608 1.00 75.06 251 HIS A C 1
ATOM 2039 O O . HIS A 1 251 ? -19.515 6.625 28.636 1.00 75.06 251 HIS A O 1
ATOM 2045 N N . ARG A 1 252 ? -18.492 4.964 27.500 1.00 77.44 252 ARG A N 1
ATOM 2046 C CA . ARG A 1 252 ? -19.019 5.298 26.163 1.00 77.44 252 ARG A CA 1
ATOM 2047 C C . ARG A 1 252 ? -18.756 6.766 25.806 1.00 77.44 252 ARG A C 1
ATOM 2049 O O . ARG A 1 252 ? -19.649 7.475 25.354 1.00 77.44 252 ARG A O 1
ATOM 2056 N N . ALA A 1 253 ? -17.535 7.218 26.080 1.00 77.75 253 ALA A N 1
ATOM 2057 C CA . ALA A 1 253 ? -17.157 8.619 25.991 1.00 77.75 253 ALA A CA 1
ATOM 2058 C C . ALA A 1 253 ? -16.527 8.974 24.641 1.00 77.75 253 ALA A C 1
ATOM 2060 O O . ALA A 1 253 ? -15.854 8.148 24.019 1.00 77.75 253 ALA A O 1
ATOM 2061 N N . VAL A 1 254 ? -16.681 10.232 24.234 1.00 78.06 254 VAL A N 1
ATOM 2062 C CA . VAL A 1 254 ? -15.946 10.814 23.105 1.00 78.06 254 VAL A CA 1
ATOM 2063 C C . VAL A 1 254 ? -14.530 11.168 23.556 1.00 78.06 254 VAL A C 1
ATOM 2065 O O . VAL A 1 254 ? -14.340 11.743 24.627 1.00 78.06 254 VAL A O 1
ATOM 2068 N N . LEU A 1 255 ? -13.535 10.830 22.735 1.00 73.00 255 LEU A N 1
ATOM 2069 C CA . LEU A 1 255 ? -12.136 11.188 22.957 1.00 73.00 255 LEU A CA 1
ATOM 2070 C C . LEU A 1 255 ? -11.823 12.528 22.300 1.00 73.00 255 LEU A C 1
ATOM 2072 O O . LEU A 1 255 ? -12.036 12.687 21.101 1.00 73.00 255 LEU A O 1
ATOM 2076 N N . VAL A 1 256 ? -11.269 13.458 23.074 1.00 75.81 256 VAL A N 1
ATOM 2077 C CA . VAL A 1 256 ? -10.852 14.773 22.579 1.00 75.81 256 VAL A CA 1
ATOM 2078 C C . VAL A 1 256 ? -9.406 15.051 23.005 1.00 75.81 256 VAL A C 1
ATOM 2080 O O . VAL A 1 256 ? -9.163 15.248 24.197 1.00 75.81 256 VAL A O 1
ATOM 2083 N N . PRO A 1 257 ? -8.439 15.083 22.071 1.00 75.38 257 PRO A N 1
ATOM 2084 C CA . PRO A 1 257 ? -7.079 15.514 22.384 1.00 75.38 257 PRO A CA 1
ATOM 2085 C C . PRO A 1 257 ? -7.075 16.910 23.022 1.00 75.38 257 PRO A C 1
ATOM 2087 O O . PRO A 1 257 ? -7.767 17.815 22.551 1.00 75.38 257 PRO A O 1
ATOM 2090 N N . ALA A 1 258 ? -6.293 17.101 24.085 1.00 72.12 258 ALA A N 1
ATOM 2091 C CA . ALA A 1 258 ? -6.162 18.393 24.763 1.00 72.12 258 ALA A CA 1
ATOM 2092 C C . ALA A 1 258 ? -5.566 19.482 23.846 1.00 72.12 258 ALA A C 1
ATOM 2094 O O . ALA A 1 258 ? -5.847 20.667 24.024 1.00 72.12 258 ALA A O 1
ATOM 2095 N N . GLU A 1 259 ? -4.808 19.082 22.821 1.00 65.75 259 GLU A N 1
ATOM 2096 C CA . GLU A 1 259 ? -4.264 19.973 21.789 1.00 65.75 259 GLU A CA 1
ATOM 2097 C C . GLU A 1 259 ? -5.333 20.669 20.929 1.00 65.75 259 GLU A C 1
ATOM 2099 O O . GLU A 1 259 ? -5.059 21.702 20.326 1.00 65.75 259 GLU A O 1
ATOM 2104 N N . LEU A 1 260 ? -6.579 20.180 20.909 1.00 64.00 260 LEU A N 1
ATOM 2105 C CA . LEU A 1 260 ? -7.664 20.843 20.173 1.00 64.00 260 LEU A CA 1
ATOM 2106 C C . LEU A 1 260 ? -8.191 22.111 20.871 1.00 64.00 260 LEU A C 1
ATOM 2108 O O . LEU A 1 260 ? -9.062 22.784 20.324 1.00 64.00 260 LEU A O 1
ATOM 2112 N N . ASN A 1 261 ? -7.684 22.434 22.068 1.00 59.50 261 ASN A N 1
ATOM 2113 C CA . ASN A 1 261 ? -7.969 23.661 22.819 1.00 59.50 261 ASN A CA 1
ATOM 2114 C C . ASN A 1 261 ? -9.475 23.976 22.992 1.00 59.50 261 ASN A C 1
ATOM 2116 O O . ASN A 1 261 ? -9.922 25.119 22.891 1.00 59.50 261 ASN A O 1
ATOM 2120 N N . MET A 1 262 ? -10.288 22.939 23.218 1.00 63.72 262 MET A N 1
ATOM 2121 C CA . MET A 1 262 ? -11.749 23.048 23.275 1.00 63.72 262 MET A CA 1
ATOM 2122 C C . MET A 1 262 ? -12.248 23.600 24.624 1.00 63.72 262 MET A C 1
ATOM 2124 O O . MET A 1 262 ? -12.110 22.950 25.662 1.00 63.72 262 MET A O 1
ATOM 2128 N N . ASP A 1 263 ? -12.903 24.770 24.620 1.00 66.12 263 ASP A N 1
ATOM 2129 C CA . ASP A 1 263 ? -13.537 25.365 25.812 1.00 66.12 263 ASP A CA 1
ATOM 2130 C C . ASP A 1 263 ? -14.863 24.673 26.166 1.00 66.12 263 ASP A C 1
ATOM 2132 O O . ASP A 1 263 ? -15.962 25.123 25.826 1.00 66.12 263 ASP A O 1
ATOM 2136 N N . PHE A 1 264 ? -14.767 23.554 26.883 1.00 67.31 264 PHE A N 1
ATOM 2137 C CA . PHE A 1 264 ? -15.944 22.810 27.317 1.00 67.31 264 PHE A CA 1
ATOM 2138 C C . PHE A 1 264 ? -16.858 23.584 28.273 1.00 67.31 264 PHE A C 1
ATOM 2140 O O . PHE A 1 264 ? -18.024 23.224 28.385 1.00 67.31 264 PHE A O 1
ATOM 2147 N N . GLY A 1 265 ? -16.401 24.651 28.935 1.00 62.78 265 GLY A N 1
ATOM 2148 C CA . GLY A 1 265 ? -17.244 25.434 29.842 1.00 62.78 265 GLY A CA 1
ATOM 2149 C C . GLY A 1 265 ? -18.441 26.071 29.136 1.00 62.78 265 GLY A C 1
ATOM 2150 O O . GLY A 1 265 ? -19.524 26.144 29.710 1.00 62.78 265 GLY A O 1
ATOM 2151 N N . LYS A 1 266 ? -18.265 26.459 27.866 1.00 59.38 266 LYS A N 1
ATOM 2152 C CA . LYS A 1 266 ? -19.325 27.013 27.006 1.00 59.38 266 LYS A CA 1
ATOM 2153 C C . LYS A 1 266 ? -20.160 25.949 26.291 1.00 59.38 266 LYS A C 1
ATOM 2155 O O . LYS A 1 266 ? -21.239 26.259 25.798 1.00 59.38 266 LYS A O 1
ATOM 2160 N N . MET A 1 267 ? -19.660 24.715 26.214 1.00 59.59 267 MET A N 1
ATOM 2161 C CA . MET A 1 267 ? -20.295 23.607 25.485 1.00 59.59 267 MET A CA 1
ATOM 2162 C C . MET A 1 267 ? -21.021 22.611 26.398 1.00 59.59 267 MET A C 1
ATOM 2164 O O . MET A 1 267 ? -21.880 21.866 25.934 1.00 59.59 267 MET A O 1
ATOM 2168 N N . LYS A 1 268 ? -20.681 22.590 27.689 1.00 65.19 268 LYS A N 1
ATOM 2169 C CA . LYS A 1 268 ? -21.180 21.628 28.671 1.00 65.19 268 LYS A CA 1
ATOM 2170 C C . LYS A 1 268 ? -22.627 21.919 29.065 1.00 65.19 268 LYS A C 1
ATOM 2172 O O . LYS A 1 268 ? -22.923 22.956 29.657 1.00 65.19 268 LYS A O 1
ATOM 2177 N N . ARG A 1 269 ? -23.522 20.958 28.835 1.00 65.38 269 ARG A N 1
ATOM 2178 C CA . ARG A 1 269 ? -24.884 20.946 29.389 1.00 65.38 269 ARG A CA 1
ATOM 2179 C C . ARG A 1 269 ? -24.867 20.423 30.826 1.00 65.38 269 ARG A C 1
ATOM 2181 O O . ARG A 1 269 ? -23.972 19.686 31.230 1.00 65.38 269 ARG A O 1
ATOM 2188 N N . SER A 1 270 ? -25.905 20.735 31.608 1.00 59.56 270 SER A N 1
ATOM 2189 C CA . SER A 1 270 ? -26.006 20.362 33.036 1.00 59.56 270 SER A CA 1
ATOM 2190 C C . SER A 1 270 ? -25.884 18.853 33.335 1.00 59.56 270 SER A C 1
ATOM 2192 O O . SER A 1 270 ? -25.699 18.492 34.496 1.00 59.56 270 SER A O 1
ATOM 2194 N N . LYS A 1 271 ? -26.022 17.977 32.331 1.00 63.88 271 LYS A N 1
ATOM 2195 C CA . LYS A 1 271 ? -25.939 16.512 32.464 1.00 63.88 271 LYS A CA 1
ATOM 2196 C C . LYS A 1 271 ? -24.657 15.905 31.868 1.00 63.88 271 LYS A C 1
ATOM 2198 O O . LYS A 1 271 ? -24.471 14.694 31.995 1.00 63.88 271 LYS A O 1
ATOM 2203 N N . ASP A 1 272 ? -23.802 16.711 31.240 1.00 74.50 272 ASP A N 1
ATOM 2204 C CA . ASP A 1 272 ? -22.565 16.245 30.611 1.00 74.50 272 ASP A CA 1
ATOM 2205 C C . ASP A 1 272 ? -21.487 15.972 31.658 1.00 74.50 272 ASP A C 1
ATOM 2207 O O . ASP A 1 272 ? -21.413 16.639 32.693 1.00 74.50 272 ASP A O 1
ATOM 2211 N N . THR A 1 273 ? -20.641 14.982 31.380 1.00 80.06 273 THR A N 1
ATOM 2212 C CA . THR A 1 273 ? -19.520 14.601 32.245 1.00 80.06 273 THR A CA 1
ATOM 2213 C C . THR A 1 273 ? -18.212 14.774 31.492 1.00 80.06 273 THR A C 1
ATOM 2215 O O . THR A 1 273 ? -18.031 14.213 30.418 1.00 80.06 273 THR A O 1
ATOM 2218 N N . ILE A 1 274 ? -17.266 15.508 32.060 1.00 85.75 274 ILE A N 1
ATOM 2219 C CA . ILE A 1 274 ? -15.947 15.713 31.462 1.00 85.75 274 ILE A CA 1
ATOM 2220 C C . ILE A 1 274 ? -14.901 15.061 32.362 1.00 85.75 274 ILE A C 1
ATOM 2222 O O . ILE A 1 274 ? -14.782 15.400 33.540 1.00 85.75 274 ILE A O 1
ATOM 2226 N N . ILE A 1 275 ? -14.128 14.141 31.797 1.00 86.62 275 ILE A N 1
ATOM 2227 C CA . ILE A 1 275 ? -13.035 13.438 32.464 1.00 86.62 275 ILE A CA 1
ATOM 2228 C C . ILE A 1 275 ? -11.729 13.904 31.821 1.00 86.62 275 ILE A C 1
ATOM 2230 O O . ILE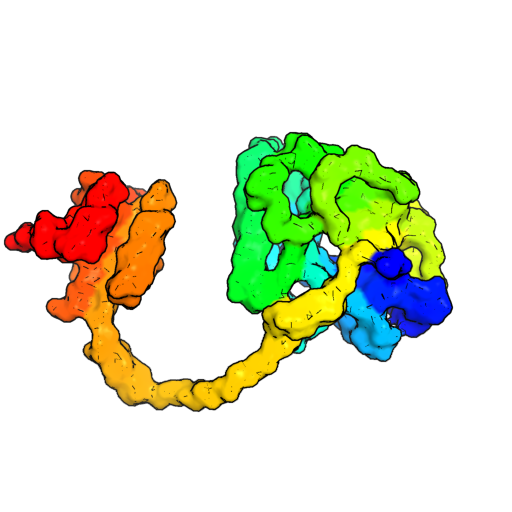 A 1 275 ? -11.516 13.704 30.629 1.00 86.62 275 ILE A O 1
ATOM 2234 N N . GLY A 1 276 ? -10.868 14.555 32.595 1.00 87.56 276 GLY A N 1
ATOM 2235 C CA . GLY A 1 276 ? -9.526 14.944 32.172 1.00 87.56 276 GLY A CA 1
ATOM 2236 C C . GLY A 1 276 ? -8.488 13.926 32.624 1.00 87.56 276 GLY A C 1
ATOM 2237 O O . GLY A 1 276 ? -8.534 13.493 33.776 1.00 87.56 276 GLY A O 1
ATOM 2238 N N . ILE A 1 277 ? -7.558 13.559 31.742 1.00 86.69 277 ILE A N 1
ATOM 2239 C CA . ILE A 1 277 ? -6.452 12.645 32.057 1.00 86.69 277 ILE A CA 1
ATOM 2240 C C . ILE A 1 277 ? -5.123 13.365 31.896 1.00 86.69 277 ILE A C 1
ATOM 2242 O O . ILE A 1 277 ? -4.750 13.713 30.776 1.00 86.69 277 ILE A O 1
ATOM 2246 N N . GLY A 1 278 ? -4.435 13.549 33.022 1.00 80.56 278 GLY A N 1
ATOM 2247 C CA . GLY A 1 278 ? -3.115 14.164 33.136 1.00 80.56 278 GLY A CA 1
ATOM 2248 C C . GLY A 1 278 ? -2.963 14.952 34.437 1.00 80.56 278 GLY A C 1
ATOM 2249 O O . GLY A 1 278 ? -3.772 14.827 35.359 1.00 80.56 278 GLY A O 1
ATOM 2250 N N . ASP A 1 279 ? -1.895 15.742 34.529 1.00 73.44 279 ASP A N 1
ATOM 2251 C CA . ASP A 1 279 ? -1.365 16.170 35.833 1.00 73.44 279 ASP A CA 1
ATOM 2252 C C . ASP A 1 279 ? -1.815 17.572 36.267 1.00 73.44 279 ASP A C 1
ATOM 2254 O O . ASP A 1 279 ? -1.706 17.928 37.442 1.00 73.44 279 ASP A O 1
ATOM 2258 N N . LYS A 1 280 ? -2.301 18.401 35.334 1.00 68.06 280 LYS A N 1
ATOM 2259 C CA . LYS A 1 280 ? -2.671 19.802 35.591 1.00 68.06 280 LYS A CA 1
ATOM 2260 C C . LYS A 1 280 ? -3.894 20.212 34.776 1.00 68.06 280 LYS A C 1
ATOM 2262 O O . LYS A 1 280 ? -4.098 19.729 33.670 1.00 68.06 280 LYS A O 1
ATOM 2267 N N . THR A 1 281 ? -4.678 21.150 35.311 1.00 68.31 281 THR A N 1
ATOM 2268 C CA . THR A 1 281 ? -5.798 21.793 34.596 1.00 68.31 281 THR A CA 1
ATOM 2269 C C . THR A 1 281 ? -5.664 23.306 34.644 1.00 68.31 281 THR A C 1
ATOM 2271 O O . THR A 1 281 ? -5.219 23.828 35.666 1.00 68.31 281 THR A O 1
ATOM 2274 N N . GLY A 1 282 ? -6.130 24.010 33.613 1.00 64.75 282 GLY A N 1
ATOM 2275 C CA . GLY A 1 282 ? -6.158 25.476 33.575 1.00 64.75 282 GLY A CA 1
ATOM 2276 C C . GLY A 1 282 ? -7.383 26.030 32.845 1.00 64.75 282 GLY A C 1
ATOM 2277 O O . GLY A 1 282 ? -8.111 25.290 32.179 1.00 64.75 282 GLY A O 1
ATOM 2278 N N . LYS A 1 283 ? -7.632 27.340 32.978 1.00 58.44 283 LYS A N 1
ATOM 2279 C CA . LYS A 1 283 ? -8.517 28.039 32.036 1.00 58.44 283 LYS A CA 1
ATOM 2280 C C . LYS A 1 283 ? -7.844 28.041 30.665 1.00 58.44 283 LYS A C 1
ATOM 2282 O O . LYS A 1 283 ? -6.640 28.260 30.577 1.00 58.44 283 LYS A O 1
ATOM 2287 N N . ILE A 1 284 ? -8.626 27.781 29.624 1.00 57.25 284 ILE A N 1
ATOM 2288 C CA . ILE A 1 284 ? -8.161 27.870 28.241 1.00 57.25 284 ILE A CA 1
ATOM 2289 C C . ILE A 1 284 ? -8.052 29.358 27.891 1.00 57.25 284 ILE A C 1
ATOM 2291 O O . ILE A 1 284 ? -9.060 30.021 27.658 1.00 57.25 284 ILE A O 1
ATOM 2295 N N . GLU A 1 285 ? -6.830 29.887 27.927 1.00 55.78 285 GLU A N 1
ATOM 2296 C CA . GLU A 1 285 ? -6.493 31.264 27.556 1.00 55.78 285 GLU A CA 1
ATOM 2297 C C . GLU A 1 285 ? -5.251 31.235 26.642 1.00 55.78 285 GLU A C 1
ATOM 2299 O O . GLU A 1 285 ? -4.200 30.716 27.024 1.00 55.78 285 GLU A O 1
ATOM 2304 N N . GLY A 1 286 ? -5.369 31.772 25.421 1.00 59.12 286 GLY A N 1
ATOM 2305 C CA . GLY A 1 286 ? -4.276 31.813 24.435 1.00 59.12 286 GLY A CA 1
ATOM 2306 C C . GLY A 1 286 ? -3.941 30.462 23.777 1.00 59.12 286 GLY A C 1
ATOM 2307 O O . GLY A 1 286 ? -4.800 29.591 23.647 1.00 59.12 286 GLY A O 1
ATOM 2308 N N . GLU A 1 287 ? -2.687 30.299 23.338 1.00 49.47 287 GLU A N 1
ATOM 2309 C CA . GLU A 1 287 ? -2.163 29.112 22.622 1.00 49.47 287 GLU A CA 1
ATOM 2310 C C . GLU A 1 287 ? -1.742 27.952 23.552 1.00 49.47 287 GLU A C 1
ATOM 2312 O O . GLU A 1 287 ? -1.090 27.001 23.126 1.00 49.47 287 GLU A O 1
ATOM 2317 N N . ASN A 1 288 ? -2.083 28.015 24.842 1.00 50.31 288 ASN A N 1
ATOM 2318 C CA . ASN A 1 288 ? -1.651 27.013 25.813 1.00 50.31 288 ASN A CA 1
ATOM 2319 C C . ASN A 1 288 ? -2.551 25.768 25.765 1.00 50.31 288 ASN A C 1
ATOM 2321 O O . ASN A 1 288 ? -3.642 25.750 26.333 1.00 50.31 288 ASN A O 1
ATOM 2325 N N . PHE A 1 289 ? -2.063 24.715 25.112 1.00 54.91 289 PHE A N 1
ATOM 2326 C CA . PHE A 1 289 ? -2.690 23.393 25.064 1.00 54.91 289 PHE A CA 1
ATOM 2327 C C . PHE A 1 289 ? -2.697 22.730 26.451 1.00 54.91 289 PHE A C 1
ATOM 2329 O O . PHE A 1 289 ? -1.655 22.630 27.102 1.00 54.91 289 PHE A O 1
ATOM 2336 N N . GLY A 1 290 ? -3.856 22.259 26.921 1.00 59.75 290 GLY A N 1
ATOM 2337 C CA . GLY A 1 290 ? -3.952 21.612 28.230 1.00 59.75 290 GLY A CA 1
ATOM 2338 C C . GLY A 1 290 ? -5.341 21.080 28.574 1.00 59.75 290 GLY A C 1
ATOM 2339 O O . GLY A 1 290 ? -6.344 21.425 27.950 1.00 59.75 290 GLY A O 1
ATOM 2340 N N . ILE A 1 291 ? -5.403 20.220 29.593 1.00 66.31 291 ILE A N 1
ATOM 2341 C CA . ILE A 1 291 ? -6.658 19.654 30.099 1.00 66.31 291 ILE A CA 1
ATOM 2342 C C . ILE A 1 291 ? -7.515 20.780 30.677 1.00 66.31 291 ILE A C 1
ATOM 2344 O O . ILE A 1 291 ? -7.074 21.562 31.527 1.00 66.31 291 ILE A O 1
ATOM 2348 N N . THR A 1 292 ? -8.765 20.852 30.227 1.00 68.69 292 THR A N 1
ATOM 2349 C CA . THR A 1 292 ? -9.670 21.935 30.607 1.00 68.69 292 THR A CA 1
ATOM 2350 C C . THR A 1 292 ? -9.921 22.008 32.122 1.00 68.69 292 THR A C 1
ATOM 2352 O O . THR A 1 292 ? -10.101 21.002 32.810 1.00 68.69 292 THR A O 1
ATOM 2355 N N . GLY A 1 293 ? -10.016 23.223 32.665 1.00 70.25 293 GLY A N 1
ATOM 2356 C CA . GLY A 1 293 ? -10.458 23.466 34.041 1.00 70.25 293 GLY A CA 1
ATOM 2357 C C . GLY A 1 293 ? -11.891 23.001 34.337 1.00 70.25 293 GLY A C 1
ATOM 2358 O O . GLY A 1 293 ? -12.238 22.845 35.504 1.00 70.25 293 GLY A O 1
ATOM 2359 N N . TYR A 1 294 ? -12.709 22.738 33.311 1.00 73.56 294 TYR A N 1
ATOM 2360 C CA . TYR A 1 294 ? -14.130 22.383 33.441 1.00 73.56 294 TYR A CA 1
ATOM 2361 C C . TYR A 1 294 ? -14.416 20.884 33.644 1.00 73.56 294 TYR A C 1
ATOM 2363 O O . TYR A 1 294 ? -15.588 20.486 33.696 1.00 73.56 294 TYR A O 1
ATOM 2371 N N . CYS A 1 295 ? -13.373 20.055 33.766 1.00 78.81 295 CYS A N 1
ATOM 2372 C CA . CYS A 1 295 ? -13.501 18.631 34.070 1.00 78.81 295 CYS A CA 1
ATOM 2373 C C . CYS A 1 295 ? -14.271 18.389 35.380 1.00 78.81 295 CYS A C 1
ATOM 2375 O O . CYS A 1 295 ? -13.965 19.009 36.396 1.00 78.81 295 CYS A O 1
ATOM 2377 N N . ASP A 1 296 ? -15.223 17.454 35.376 1.00 81.62 296 ASP A N 1
ATOM 2378 C CA . ASP A 1 296 ? -15.853 16.930 36.600 1.00 81.62 296 ASP A CA 1
ATOM 2379 C C . ASP A 1 296 ? -14.912 15.978 37.338 1.00 81.62 296 ASP A C 1
ATOM 2381 O O . ASP A 1 296 ? -14.950 15.882 38.561 1.00 81.62 296 ASP A O 1
ATOM 2385 N N . TYR A 1 297 ? -14.039 15.301 36.589 1.00 85.94 297 TYR A N 1
ATOM 2386 C CA . TYR A 1 297 ? -13.035 14.381 37.107 1.00 85.94 297 TYR A CA 1
ATOM 2387 C C . TYR A 1 297 ? -11.666 14.726 36.528 1.00 85.94 297 TYR A C 1
ATOM 2389 O O . TYR A 1 297 ? -11.550 14.912 35.318 1.00 85.94 297 TYR A O 1
ATOM 2397 N N . LEU A 1 298 ? -10.635 14.777 37.369 1.00 87.31 298 LEU A N 1
ATOM 2398 C CA . LEU A 1 298 ? -9.240 14.859 36.930 1.00 87.31 298 LEU A CA 1
ATOM 2399 C C . LEU A 1 298 ? -8.505 13.618 37.422 1.00 87.31 298 LEU A C 1
ATOM 2401 O O . LEU A 1 298 ? -8.517 13.322 38.617 1.00 87.31 298 LEU A O 1
ATOM 2405 N N . VAL A 1 299 ? -7.898 12.889 36.494 1.00 87.19 299 VAL A N 1
ATOM 2406 C CA . VAL A 1 299 ? -7.286 11.589 36.753 1.00 87.19 299 VAL A CA 1
ATOM 2407 C C . VAL A 1 299 ? -5.829 11.641 36.321 1.00 87.19 299 VAL A C 1
ATOM 2409 O O . VAL A 1 299 ? -5.536 11.733 35.130 1.00 87.19 299 VAL A O 1
ATOM 2412 N N . SER A 1 300 ? -4.911 11.548 37.281 1.00 87.69 300 SER A N 1
ATOM 2413 C CA . SER A 1 300 ? -3.497 11.339 36.969 1.00 87.69 300 SER A CA 1
ATOM 2414 C C . SER A 1 300 ? -3.319 10.007 36.254 1.00 87.69 300 SER A C 1
ATOM 2416 O O . SER A 1 300 ? -4.020 9.025 36.518 1.00 87.69 300 SER A O 1
ATOM 2418 N N . ALA A 1 301 ? -2.388 9.969 35.312 1.00 82.88 301 ALA A N 1
ATOM 2419 C CA . ALA A 1 301 ? -2.305 8.872 34.366 1.00 82.88 301 ALA A CA 1
ATOM 2420 C C . ALA A 1 301 ? -1.945 7.516 35.017 1.00 82.88 301 ALA A C 1
ATOM 2422 O O . ALA A 1 301 ? -2.306 6.458 34.501 1.00 82.88 301 ALA A O 1
ATOM 2423 N N . ASP A 1 302 ? -1.266 7.537 36.162 1.00 87.88 302 ASP A N 1
ATOM 2424 C CA . ASP A 1 302 ? -0.948 6.381 37.009 1.00 87.88 302 ASP A CA 1
ATOM 2425 C C . ASP A 1 302 ? -2.147 5.879 37.842 1.00 87.88 302 ASP A C 1
ATOM 2427 O O . ASP A 1 302 ? -2.111 4.775 38.384 1.00 87.88 302 ASP A O 1
ATOM 2431 N N . LYS A 1 303 ? -3.235 6.655 37.919 1.00 89.31 303 LYS A N 1
ATOM 2432 C CA . LYS A 1 303 ? -4.436 6.363 38.720 1.00 89.31 303 LYS A CA 1
ATOM 2433 C C . LYS A 1 303 ? -5.649 5.921 37.909 1.00 89.31 303 LYS A C 1
ATOM 2435 O O . LYS A 1 303 ? -6.722 5.709 38.468 1.00 89.31 303 LYS A O 1
ATOM 2440 N N . VAL A 1 304 ? -5.487 5.722 36.605 1.00 87.25 304 VAL A N 1
ATOM 2441 C CA . VAL A 1 304 ? -6.575 5.342 35.690 1.00 87.25 304 VAL A CA 1
ATOM 2442 C C . VAL A 1 304 ? -7.254 4.038 36.112 1.00 87.25 304 VAL A C 1
ATOM 2444 O O . VAL A 1 304 ? -8.479 3.977 36.150 1.00 87.25 304 VAL A O 1
ATOM 2447 N N . ASP A 1 305 ? -6.496 3.018 36.516 1.00 86.88 305 ASP A N 1
ATOM 2448 C CA . ASP A 1 305 ? -7.088 1.745 36.951 1.00 86.88 305 ASP A CA 1
ATOM 2449 C C . ASP A 1 305 ? -7.839 1.870 38.292 1.00 86.88 305 ASP A C 1
ATOM 2451 O O . ASP A 1 305 ? -8.783 1.122 38.547 1.00 86.88 305 ASP A O 1
ATOM 2455 N N . GLU A 1 306 ? -7.458 2.823 39.149 1.00 87.94 306 GLU A N 1
ATOM 2456 C CA . GLU A 1 306 ? -8.204 3.140 40.373 1.00 87.94 306 GLU A CA 1
ATOM 2457 C C . GLU A 1 306 ? -9.489 3.915 40.049 1.00 87.94 306 GLU A C 1
ATOM 2459 O O . GLU A 1 306 ? -10.549 3.594 40.586 1.00 87.94 306 GLU A O 1
ATOM 2464 N N . PHE A 1 307 ? -9.425 4.860 39.109 1.00 87.00 307 PHE A N 1
ATOM 2465 C CA . PHE A 1 307 ? -10.587 5.600 38.614 1.00 87.00 307 PHE A CA 1
ATOM 2466 C C . PHE A 1 307 ? -11.653 4.682 38.005 1.00 87.00 307 PHE A C 1
ATOM 2468 O O . PHE A 1 307 ? -12.842 4.849 38.275 1.00 87.00 307 PHE A O 1
ATOM 2475 N N . LEU A 1 308 ? -11.239 3.686 37.216 1.00 81.00 308 LEU A N 1
ATOM 2476 C CA . LEU A 1 308 ? -12.163 2.726 36.605 1.00 81.00 308 LEU A CA 1
ATOM 2477 C C . LEU A 1 308 ? -12.894 1.868 37.647 1.00 81.00 308 LEU A C 1
ATOM 2479 O O . LEU A 1 308 ? -14.027 1.453 37.395 1.00 81.00 308 LEU A O 1
ATOM 2483 N N . LYS A 1 309 ? -12.267 1.616 38.806 1.00 85.31 309 LYS A N 1
ATOM 2484 C CA . LYS A 1 309 ? -12.868 0.879 39.929 1.00 85.31 309 LYS A CA 1
ATOM 2485 C C . LYS A 1 309 ? -13.815 1.753 40.744 1.00 85.31 309 LYS A C 1
ATOM 2487 O O . LYS A 1 309 ? -14.900 1.303 41.095 1.00 85.31 309 LYS A O 1
ATOM 2492 N N . ASP A 1 310 ? -13.406 2.982 41.051 1.00 82.69 310 ASP A N 1
ATOM 2493 C CA . ASP A 1 310 ? -14.196 3.922 41.840 1.00 82.69 310 ASP A CA 1
ATOM 2494 C C . ASP A 1 310 ? -13.886 5.375 41.458 1.00 82.69 310 ASP A C 1
ATOM 2496 O O . ASP A 1 310 ? -12.999 6.033 42.008 1.00 82.69 310 ASP A O 1
ATOM 2500 N N . ARG A 1 311 ? -14.679 5.904 40.524 1.00 80.69 311 ARG A N 1
ATOM 2501 C CA . ARG A 1 311 ? -14.544 7.288 40.057 1.00 80.69 311 ARG A CA 1
ATOM 2502 C C . ARG A 1 311 ? -14.907 8.333 41.111 1.00 80.69 311 ARG A C 1
ATOM 2504 O O . ARG A 1 311 ? -14.533 9.491 40.950 1.00 80.69 311 ARG A O 1
ATOM 2511 N N . SER A 1 312 ? -15.652 7.974 42.163 1.00 78.38 312 SER A N 1
ATOM 2512 C CA . SER A 1 312 ? -16.135 8.950 43.153 1.00 78.38 312 SER A CA 1
ATOM 2513 C C . SER A 1 312 ? -14.984 9.639 43.894 1.00 78.38 312 SER A C 1
ATOM 2515 O O . SER A 1 312 ? -15.078 10.823 44.211 1.00 78.38 312 SER A O 1
ATOM 2517 N N . LYS A 1 313 ? -13.853 8.937 44.044 1.00 77.94 313 LYS A N 1
ATOM 2518 C CA . LYS A 1 313 ? -12.596 9.440 44.618 1.00 77.94 313 LYS A CA 1
ATOM 2519 C C . LYS A 1 313 ? -11.933 10.559 43.815 1.00 77.94 313 LYS A C 1
ATOM 2521 O O . LYS A 1 313 ? -11.103 11.283 44.352 1.00 77.94 313 LYS A O 1
ATOM 2526 N N . PHE A 1 314 ? -12.284 10.687 42.539 1.00 80.38 314 PHE A N 1
ATOM 2527 C CA . PHE A 1 314 ? -11.657 11.609 41.589 1.00 80.38 314 PHE A CA 1
ATOM 2528 C C . PHE A 1 314 ? -12.574 12.774 41.213 1.00 80.38 314 PHE A C 1
ATOM 2530 O O . PHE A 1 314 ? -12.234 13.572 40.338 1.00 80.38 314 PHE A O 1
ATOM 2537 N N . LEU A 1 315 ? -13.760 12.854 41.829 1.00 81.06 315 LEU A N 1
ATOM 2538 C CA . LEU A 1 315 ? -14.702 13.937 41.588 1.00 81.06 315 LEU A CA 1
ATOM 2539 C C . LEU A 1 315 ? -14.097 15.249 42.093 1.00 81.06 315 LEU A C 1
ATOM 2541 O O . LEU A 1 315 ? -13.774 15.391 43.274 1.00 81.06 315 LEU A O 1
ATOM 2545 N N . ARG A 1 316 ? -13.986 16.236 41.207 1.00 76.56 316 ARG A N 1
ATOM 2546 C CA . ARG A 1 316 ? -13.597 17.588 41.597 1.00 76.56 316 ARG A CA 1
ATOM 2547 C C . ARG A 1 316 ? -14.780 18.234 42.306 1.00 76.56 316 ARG A C 1
ATOM 2549 O O . ARG A 1 316 ? -15.844 18.412 41.715 1.00 76.56 316 ARG A O 1
ATOM 2556 N N . ARG A 1 317 ? -14.605 18.590 43.579 1.00 59.56 317 ARG A N 1
ATOM 2557 C CA . ARG A 1 317 ? -15.543 19.493 44.257 1.00 59.56 317 ARG A CA 1
ATOM 2558 C C . ARG A 1 317 ? -15.449 20.847 43.548 1.00 59.56 317 ARG A C 1
ATOM 2560 O O . ARG A 1 317 ? -14.345 21.376 43.427 1.00 59.56 317 ARG A O 1
ATOM 2567 N N . LYS A 1 318 ? -16.571 21.323 43.008 1.00 54.44 318 LYS A N 1
ATOM 2568 C CA . LYS A 1 318 ? -16.684 22.693 42.500 1.00 54.44 318 LYS A CA 1
ATOM 2569 C C . LYS A 1 318 ? -16.706 23.678 43.657 1.00 54.44 318 LYS A C 1
ATOM 2571 O O . LYS A 1 318 ? -17.279 23.307 44.706 1.00 54.44 318 LYS A O 1
#